Protein AF-A0A8H4ZB86-F1 (afdb_monomer)

pLDDT: mean 82.92, std 25.9, range [25.28, 98.88]

Mean predicted aligned error: 11.66 Å

Nearest PDB structures (foldseek):
  5vyo-assembly4_D  TM=2.683E-01  e=7.256E+00  Burkholderia pseudomallei K96243
  5cp1-assembly1_A-2  TM=1.677E-01  e=2.894E+00  Deinococcus radiodurans R1 = ATCC 13939 = DSM 20539
  6gho-assembly1_B  TM=1.904E-01  e=7.994E+00  Geobacillus kaustophilus HTA426

Secondary structure (DSSP, 8-state):
----------------------------S-------------------PPPP-----------------------GGG-EEEEEE-TT-HHHHHHHHHHHHGGGSTT----SEEEEEE--GGGTGGGSHHHHHHT-TT--S-EEEETT-SS-B-SHHHHHHHHHHHT-GGGG-GGGHHHHHHHHHHHHHS-HHHHH-SS--HHHHHH---HHHHHHT-SSS-HHHHHHHHHHHHHHHHHTTTTTSHHHHHHHHHHHHHHHHHHHHHHHHTT-SS-TTS-TT-TTT---HHHHHHHHHHHHHHHTT-GGGS-HHHHHHHHHHTTSHHHHHHHTT--SS--GGG--GGG-GGGG--

Foldseek 3Di:
DDDDDDDDDDDDDDDDDDDDDDDDDDDDDDDDDDDDDDDDDDDDDDDDDDDDDDDDDDDPPPPPPPPPVPPVPPPQQQKEKEKEAEQLDLQRQLLLLLLLFLVVAPPFRDHPYYAYDYDDVVVLSLLDLCNCPPFNLLSDDTWMDIPPDPDIRHTSLSSSVCCCVRGRVLQCQVVCNVVLVVLSVLLVVQDLLLQLAPDDDPQLQQFNDDPLVVVLVDPPDDPSSNVSSVSNVVSCRVRVGNSNHPVNSVVSLVSLLVSQVVLQVQCVVQVNFVVLVAESNGDVSGHHSCSSSLLSSQLSNVVNVVCVSHPPRVVSSSVVCCPPPSNCQSAVPHGSDDDCVVPDSVVPVSNSGD

InterPro domains:
  IPR004045 Glutathione S-transferase, N-terminal [PF02798] (126-165)
  IPR004045 Glutathione S-transferase, N-terminal [PS50404] (79-171)
  IPR036249 Thioredoxin-like superfamily [SSF52833] (72-168)

Structure (mmCIF, N/CA/C/O backbone):
data_AF-A0A8H4ZB86-F1
#
_entry.id   AF-A0A8H4ZB86-F1
#
loop_
_atom_site.group_PDB
_atom_site.id
_atom_site.type_symbol
_atom_site.label_atom_id
_atom_site.label_alt_id
_atom_site.label_comp_id
_atom_site.label_asym_id
_atom_site.label_entity_id
_atom_site.label_seq_id
_atom_site.pdbx_PDB_ins_code
_atom_site.Cartn_x
_atom_site.Cartn_y
_atom_site.Cartn_z
_atom_site.occupancy
_atom_site.B_iso_or_equiv
_atom_site.auth_seq_id
_atom_site.auth_comp_id
_atom_site.auth_asym_id
_atom_site.auth_atom_id
_atom_site.pdbx_PDB_model_num
ATOM 1 N N . MET A 1 1 ? -34.927 0.301 -56.818 1.00 35.53 1 MET A N 1
ATOM 2 C CA . MET A 1 1 ? -34.965 1.757 -57.075 1.00 35.53 1 MET A CA 1
ATOM 3 C C . MET A 1 1 ? -33.878 2.371 -56.196 1.00 35.53 1 MET A C 1
ATOM 5 O O . MET A 1 1 ? -34.044 2.334 -54.990 1.00 35.53 1 MET A O 1
ATOM 9 N N . LEU A 1 2 ? -32.627 2.514 -56.671 1.00 29.53 2 LEU A N 1
ATOM 10 C CA . LEU A 1 2 ? -32.079 3.655 -57.453 1.00 29.53 2 LEU A CA 1
ATOM 11 C C . LEU A 1 2 ? -32.309 4.979 -56.679 1.00 29.53 2 LEU A C 1
ATOM 13 O O . LEU A 1 2 ? -33.452 5.249 -56.345 1.00 29.53 2 LEU A O 1
ATOM 17 N N . THR A 1 3 ? -31.332 5.832 -56.323 1.00 30.14 3 THR A N 1
ATOM 18 C CA . THR A 1 3 ? -30.054 6.188 -56.988 1.00 30.14 3 THR A CA 1
ATOM 19 C C . THR A 1 3 ? -29.210 7.155 -56.106 1.00 30.14 3 THR A C 1
ATOM 21 O O . THR A 1 3 ? -29.797 7.961 -55.397 1.00 30.14 3 THR A O 1
ATOM 24 N N . THR A 1 4 ? -27.864 7.037 -56.169 1.00 35.22 4 THR A N 1
ATOM 25 C CA . THR A 1 4 ? -26.744 8.047 -56.279 1.00 35.22 4 THR A CA 1
ATOM 26 C C . THR A 1 4 ? -26.962 9.542 -55.913 1.00 35.22 4 THR A C 1
ATOM 28 O O . THR A 1 4 ? -28.051 10.044 -56.118 1.00 35.22 4 THR A O 1
ATOM 31 N N . CYS A 1 5 ? -26.006 10.406 -55.501 1.00 26.97 5 CYS A N 1
ATOM 32 C CA . CYS A 1 5 ? -24.576 10.651 -55.834 1.00 26.97 5 CYS A CA 1
ATOM 33 C C . CYS A 1 5 ? -24.024 11.760 -54.870 1.00 26.97 5 CYS A C 1
ATOM 35 O O . CYS A 1 5 ? -24.775 12.665 -54.530 1.00 26.97 5 CYS A O 1
ATOM 37 N N . ARG A 1 6 ? -22.830 11.653 -54.255 1.00 30.81 6 ARG A N 1
ATOM 38 C CA . ARG A 1 6 ? -21.507 12.277 -54.573 1.00 30.81 6 ARG A CA 1
ATOM 39 C C . ARG A 1 6 ? -21.317 13.825 -54.504 1.00 30.81 6 ARG A C 1
ATOM 41 O O . ARG A 1 6 ? -21.887 14.573 -55.284 1.00 30.81 6 ARG A O 1
ATOM 48 N N . SER A 1 7 ? -20.284 14.184 -53.714 1.00 31.45 7 SER A N 1
ATOM 49 C CA . SER A 1 7 ? -19.124 15.091 -53.957 1.00 31.45 7 SER A CA 1
ATOM 50 C C . SER A 1 7 ? -19.118 16.609 -53.648 1.00 31.45 7 SER A C 1
ATOM 52 O O . SER A 1 7 ? -19.841 17.387 -54.247 1.00 31.45 7 SER A O 1
ATOM 54 N N . ASN A 1 8 ? -18.113 16.956 -52.817 1.00 29.45 8 ASN A N 1
ATOM 55 C CA . ASN A 1 8 ? -17.082 18.016 -52.893 1.00 29.45 8 ASN A CA 1
ATOM 56 C C . ASN A 1 8 ? -17.444 19.508 -53.022 1.00 29.45 8 ASN A C 1
ATOM 58 O O . ASN A 1 8 ? -17.964 19.941 -54.040 1.00 29.45 8 ASN A O 1
ATOM 62 N N . CYS A 1 9 ? -16.870 20.316 -52.116 1.00 25.28 9 CYS A N 1
ATOM 63 C CA . CYS A 1 9 ? -16.142 21.527 -52.509 1.00 25.28 9 CYS A CA 1
ATOM 64 C C . CYS A 1 9 ? -15.042 21.883 -51.489 1.00 25.28 9 CYS A C 1
ATOM 66 O O . CYS A 1 9 ? -15.264 21.886 -50.282 1.00 25.28 9 CYS A O 1
ATOM 68 N N . PHE A 1 10 ? -13.844 22.143 -52.011 1.00 26.84 10 PHE A N 1
ATOM 69 C CA . PHE A 1 10 ? -12.578 22.384 -51.319 1.00 26.84 10 PHE A CA 1
ATOM 70 C C . PHE A 1 10 ? -11.933 23.585 -52.019 1.00 26.84 10 PHE A C 1
ATOM 72 O O . PHE A 1 10 ? -11.597 23.428 -53.181 1.00 26.84 10 PHE A O 1
ATOM 79 N N . TRP A 1 11 ? -11.766 24.742 -51.369 1.00 28.25 11 TRP A N 1
ATOM 80 C CA . TRP A 1 11 ? -10.846 25.845 -51.743 1.00 28.25 11 TRP A CA 1
ATOM 81 C C . TRP A 1 11 ? -10.661 26.723 -50.486 1.00 28.25 11 TRP A C 1
ATOM 83 O O . TRP A 1 11 ? -11.626 27.275 -49.976 1.00 28.25 11 TRP A O 1
ATOM 93 N N . LYS A 1 12 ? -9.539 26.610 -49.760 1.00 28.41 12 LYS A N 1
ATOM 94 C CA . LYS A 1 12 ? -8.312 27.438 -49.838 1.00 28.41 12 LYS A CA 1
ATOM 95 C C . LYS A 1 12 ? -8.539 28.958 -49.747 1.00 28.41 12 LYS A C 1
ATOM 97 O O . LYS A 1 12 ? -8.868 29.585 -50.744 1.00 28.41 12 LYS A O 1
ATOM 102 N N . CYS A 1 13 ? -8.144 29.545 -48.613 1.00 25.36 13 CYS A N 1
ATOM 103 C CA . CYS A 1 13 ? -7.293 30.738 -48.610 1.00 25.36 13 CYS A CA 1
ATOM 104 C C . CYS A 1 13 ? -6.357 30.709 -47.388 1.00 25.36 13 CYS A C 1
ATOM 106 O O . CYS A 1 13 ? -6.750 30.323 -46.291 1.00 25.36 13 CYS A O 1
ATOM 108 N N . VAL A 1 14 ? -5.091 31.028 -47.638 1.00 31.03 14 VAL A N 1
ATOM 109 C CA . VAL A 1 14 ? -3.932 30.928 -46.740 1.00 31.03 14 VAL A CA 1
ATOM 110 C C . VAL A 1 14 ? -3.583 32.336 -46.237 1.00 31.03 14 VAL A C 1
ATOM 112 O O . VAL A 1 14 ? -3.809 33.297 -46.966 1.00 31.03 14 VAL A O 1
ATOM 115 N N . THR A 1 15 ? -2.928 32.411 -45.071 1.00 30.66 15 THR A N 1
ATOM 116 C CA . THR A 1 15 ? -1.874 33.368 -44.637 1.00 30.66 15 THR A CA 1
ATOM 117 C C . THR A 1 15 ? -2.171 34.319 -43.468 1.00 30.66 15 THR A C 1
ATOM 119 O O . THR A 1 15 ? -3.203 34.974 -43.400 1.00 30.66 15 THR A O 1
ATOM 122 N N . SER A 1 16 ? -1.141 34.429 -42.612 1.00 30.81 16 SER A N 1
ATOM 123 C CA . SER A 1 16 ? -0.968 35.235 -41.388 1.00 30.81 16 SER A CA 1
ATOM 124 C C . SER A 1 16 ? -1.795 34.746 -40.188 1.00 30.81 16 SER A C 1
ATOM 126 O O . SER A 1 16 ? -2.990 34.538 -40.295 1.00 30.81 16 SER A O 1
ATOM 128 N N . GLY A 1 17 ? -1.246 34.405 -39.022 1.00 28.78 17 GLY A N 1
ATOM 129 C CA . GLY A 1 17 ? -0.021 34.855 -38.364 1.00 28.78 17 GLY A CA 1
ATOM 130 C C . GLY A 1 17 ? -0.444 35.643 -37.121 1.00 28.78 17 GLY A C 1
ATOM 131 O O . GLY A 1 17 ? -1.005 36.716 -37.274 1.00 28.78 17 GLY A O 1
ATOM 132 N N . CYS A 1 18 ? -0.175 35.100 -35.927 1.00 29.84 18 CYS A N 1
ATOM 133 C CA . CYS A 1 18 ? -0.514 35.631 -34.592 1.00 29.84 18 CYS A CA 1
ATOM 134 C C . CYS A 1 18 ? -1.974 35.493 -34.117 1.00 29.84 18 CYS A C 1
ATOM 136 O O . CYS A 1 18 ? -2.791 36.390 -34.274 1.00 29.84 18 CYS A O 1
ATOM 138 N N . ALA A 1 19 ? -2.247 34.414 -33.379 1.00 30.14 19 ALA A N 1
ATOM 139 C CA . ALA A 1 19 ? -3.259 34.407 -32.322 1.00 30.14 19 ALA A CA 1
ATOM 140 C C . ALA A 1 19 ? -2.808 33.451 -31.204 1.00 30.14 19 ALA A C 1
ATOM 142 O O . ALA A 1 19 ? -3.218 32.296 -31.139 1.00 30.14 19 ALA A O 1
ATOM 143 N N . ILE A 1 20 ? -1.902 33.926 -30.347 1.00 33.47 20 ILE A N 1
ATOM 144 C CA . ILE A 1 20 ? -1.636 33.330 -29.034 1.00 33.47 20 ILE A CA 1
ATOM 145 C C . ILE A 1 20 ? -1.858 34.431 -28.000 1.00 33.47 20 ILE A C 1
ATOM 147 O O . ILE A 1 20 ? -1.382 35.548 -28.181 1.00 33.47 20 ILE A O 1
ATOM 151 N N . ALA A 1 21 ? -2.532 34.042 -26.917 1.00 30.17 21 ALA A N 1
ATOM 152 C CA . ALA A 1 21 ? -2.785 34.776 -25.681 1.00 30.17 21 ALA A CA 1
ATOM 153 C C . ALA A 1 21 ? -3.944 35.781 -25.718 1.00 30.17 21 ALA A C 1
ATOM 155 O O . ALA A 1 21 ? -3.748 36.939 -26.044 1.00 30.17 21 ALA A O 1
ATOM 156 N N . PHE A 1 22 ? -5.133 35.335 -25.297 1.00 28.42 22 PHE A N 1
ATOM 157 C CA . PHE A 1 22 ? -5.973 36.035 -24.311 1.00 28.42 22 PHE A CA 1
ATOM 158 C C . PHE A 1 22 ? -7.151 35.125 -23.921 1.00 28.42 22 PHE A C 1
ATOM 160 O O . PHE A 1 22 ? -8.207 35.172 -24.533 1.00 28.42 22 PHE A O 1
ATOM 167 N N . CYS A 1 23 ? -6.952 34.242 -22.937 1.00 26.53 23 CYS A N 1
ATOM 168 C CA . CYS A 1 23 ? -8.043 33.587 -22.199 1.00 26.53 23 CYS A CA 1
ATOM 169 C C . CYS A 1 23 ? -7.474 32.922 -20.937 1.00 26.53 23 CYS A C 1
ATOM 171 O O . CYS A 1 23 ? -7.304 31.709 -20.873 1.00 26.53 23 CYS A O 1
ATOM 173 N N . ALA A 1 24 ? -7.118 33.733 -19.944 1.00 27.61 24 ALA A N 1
ATOM 174 C CA . ALA A 1 24 ? -6.810 33.254 -18.600 1.00 27.61 24 ALA A CA 1
ATOM 175 C C . ALA A 1 24 ? -6.983 34.396 -17.594 1.00 27.61 24 ALA A C 1
ATOM 177 O O . ALA A 1 24 ? -6.001 34.993 -17.176 1.00 27.61 24 ALA A O 1
ATOM 178 N N . LEU A 1 25 ? -8.228 34.731 -17.249 1.00 28.30 25 LEU A N 1
ATOM 179 C CA . LEU A 1 25 ? -8.586 35.253 -15.925 1.00 28.30 25 LEU A CA 1
ATOM 180 C C . LEU A 1 25 ? -10.104 35.407 -15.854 1.00 28.30 25 LEU A C 1
ATOM 182 O O . LEU A 1 25 ? -10.648 36.339 -16.429 1.00 28.30 25 LEU A O 1
ATOM 186 N N . LEU A 1 26 ? -10.763 34.463 -15.191 1.00 27.33 26 LEU A N 1
ATOM 187 C CA . LEU A 1 26 ? -12.055 34.576 -14.506 1.00 27.33 26 LEU A CA 1
ATOM 188 C C . LEU A 1 26 ? -12.534 33.144 -14.325 1.00 27.33 26 LEU A C 1
ATOM 190 O O . LEU A 1 26 ? -12.859 32.499 -15.310 1.00 27.33 26 LEU A O 1
ATOM 194 N N . LEU A 1 27 ? -12.463 32.649 -13.091 1.00 27.14 27 LEU A N 1
ATOM 195 C CA . LEU A 1 27 ? -13.338 31.650 -12.471 1.00 27.14 27 LEU A CA 1
ATOM 196 C C . LEU A 1 27 ? -12.640 31.183 -11.186 1.00 27.14 27 LEU A C 1
ATOM 198 O O . LEU A 1 27 ? -11.943 30.173 -11.151 1.00 27.14 27 LEU A O 1
ATOM 202 N N . ALA A 1 28 ? -12.815 31.957 -10.119 1.00 27.36 28 ALA A N 1
ATOM 203 C CA . ALA A 1 28 ? -12.690 31.451 -8.764 1.00 27.36 28 ALA A CA 1
ATOM 204 C C . ALA A 1 28 ? -13.687 32.198 -7.875 1.00 27.36 28 ALA A C 1
ATOM 206 O O . ALA A 1 28 ? -13.677 33.426 -7.847 1.00 27.36 28 ALA A O 1
ATOM 207 N N . LEU A 1 29 ? -14.462 31.402 -7.133 1.00 28.00 29 LEU A N 1
ATOM 208 C CA . LEU A 1 29 ? -15.392 31.723 -6.041 1.00 28.00 29 LEU A CA 1
ATOM 209 C C . LEU A 1 29 ? -16.892 31.820 -6.389 1.00 28.00 29 LEU A C 1
ATOM 211 O O . LEU A 1 29 ? -17.255 32.132 -7.520 1.00 28.00 29 LEU A O 1
ATOM 215 N N . PRO A 1 30 ? -17.750 31.355 -5.455 1.00 33.09 30 PRO A N 1
ATOM 216 C CA . PRO A 1 30 ? -18.586 30.192 -5.727 1.00 33.09 30 PRO A CA 1
ATOM 217 C C . PRO A 1 30 ? -20.081 30.498 -5.818 1.00 33.09 30 PRO A C 1
ATOM 219 O O . PRO A 1 30 ? -20.578 31.517 -5.351 1.00 33.09 30 PRO A O 1
ATOM 222 N N . TRP A 1 31 ? -20.772 29.518 -6.394 1.00 28.31 31 TRP A N 1
ATOM 223 C CA . TRP A 1 31 ? -22.215 29.394 -6.509 1.00 28.31 31 TRP A CA 1
ATOM 224 C C . TRP A 1 31 ? -22.929 29.482 -5.155 1.00 28.31 31 TRP A C 1
ATOM 226 O O . TRP A 1 31 ? -22.790 28.607 -4.301 1.00 28.31 31 TRP A O 1
ATOM 236 N N . LEU A 1 32 ? -23.762 30.505 -5.028 1.00 28.97 32 LEU A N 1
ATOM 237 C CA . LEU A 1 32 ? -24.926 30.577 -4.159 1.00 28.97 32 LEU A CA 1
ATOM 238 C C . LEU A 1 32 ? -25.976 31.319 -4.984 1.00 28.97 32 LEU A C 1
ATOM 240 O O . LEU A 1 32 ? -25.728 32.452 -5.373 1.00 28.97 32 LEU A O 1
ATOM 244 N N . GLU A 1 33 ? -27.072 30.644 -5.331 1.00 28.67 33 GLU A N 1
ATOM 245 C CA . GLU A 1 33 ? -28.449 31.115 -5.113 1.00 28.67 33 GLU A CA 1
ATOM 246 C C . GLU A 1 33 ? -29.474 30.351 -5.966 1.00 28.67 33 GLU A C 1
ATOM 248 O O . GLU A 1 33 ? -29.281 30.042 -7.143 1.00 28.67 33 GLU A O 1
ATOM 253 N N . SER A 1 34 ? -30.569 30.025 -5.284 1.00 28.22 34 SER A N 1
ATOM 254 C CA . SER A 1 34 ? -31.852 29.562 -5.807 1.00 28.22 34 SER A CA 1
ATOM 255 C C . SER A 1 34 ? -32.540 30.653 -6.651 1.00 28.22 34 SER A C 1
ATOM 257 O O . SER A 1 34 ? -32.128 31.810 -6.610 1.00 28.22 34 SER A O 1
ATOM 259 N N . PRO A 1 35 ? -33.582 30.307 -7.429 1.00 36.69 35 PRO A N 1
ATOM 260 C CA . PRO A 1 35 ? -34.034 31.118 -8.546 1.00 36.69 35 PRO A CA 1
ATOM 261 C C . PRO A 1 35 ? -35.158 32.071 -8.143 1.00 36.69 35 PRO A C 1
ATOM 263 O O . PRO A 1 35 ? -36.118 31.641 -7.513 1.00 36.69 35 PRO A O 1
ATOM 266 N N . ASP A 1 36 ? -35.105 33.307 -8.634 1.00 30.25 36 ASP A N 1
ATOM 267 C CA . ASP A 1 36 ? -36.312 34.092 -8.873 1.00 30.25 36 ASP A CA 1
ATOM 268 C C . ASP A 1 36 ? -36.244 34.792 -10.232 1.00 30.25 36 ASP A C 1
ATOM 270 O O . ASP A 1 36 ? -35.257 35.409 -10.633 1.00 30.25 36 ASP A O 1
ATOM 274 N N . CYS A 1 37 ? -37.330 34.599 -10.973 1.00 27.95 37 CYS A N 1
ATOM 275 C CA . CYS A 1 37 ? -37.563 35.055 -12.331 1.00 27.95 37 CYS A CA 1
ATOM 276 C C . CYS A 1 37 ? -37.798 36.562 -12.376 1.00 27.95 37 CYS A C 1
ATOM 278 O O . CYS A 1 37 ? -38.740 37.012 -11.739 1.00 27.95 37 CYS A O 1
ATOM 280 N N . LEU A 1 38 ? -37.113 37.298 -13.258 1.00 29.08 38 LEU A N 1
ATOM 281 C CA . LEU A 1 38 ? -37.697 38.470 -13.921 1.00 29.08 38 LEU A CA 1
ATOM 282 C C . LEU A 1 38 ? -37.121 38.640 -15.337 1.00 29.08 38 LEU A C 1
ATOM 284 O O . LEU A 1 38 ? -35.929 38.832 -15.554 1.00 29.08 38 LEU A O 1
ATOM 288 N N . THR A 1 39 ? -38.023 38.558 -16.308 1.00 30.80 39 THR A N 1
ATOM 289 C CA . THR A 1 39 ? -37.857 38.878 -17.728 1.00 30.80 39 THR A CA 1
ATOM 290 C C . THR A 1 39 ? -37.677 40.381 -17.946 1.00 30.80 39 THR A C 1
ATOM 292 O O . THR A 1 39 ? -38.474 41.134 -17.394 1.00 30.80 39 THR A O 1
ATOM 295 N N . PHE A 1 40 ? -36.773 40.828 -18.832 1.00 27.39 40 PHE A N 1
ATOM 296 C CA . PHE A 1 40 ? -36.978 42.070 -19.599 1.00 27.39 40 PHE A CA 1
ATOM 297 C C . PHE A 1 40 ? -36.186 42.109 -20.925 1.00 27.39 40 PHE A C 1
ATOM 299 O O . PHE A 1 40 ? -35.137 41.491 -21.074 1.00 27.39 40 PHE A O 1
ATOM 306 N N . SER A 1 41 ? -36.790 42.805 -21.890 1.00 28.36 41 SER A N 1
ATOM 307 C CA . SER A 1 41 ? -36.638 42.777 -23.357 1.00 28.36 41 SER A CA 1
ATOM 308 C C . SER A 1 41 ? -35.445 43.585 -23.923 1.00 28.36 41 SER A C 1
ATOM 310 O O . SER A 1 41 ? -35.012 44.536 -23.270 1.00 28.36 41 SER A O 1
ATOM 312 N N . PRO A 1 42 ? -34.938 43.288 -25.147 1.00 33.22 42 PRO A N 1
ATOM 313 C CA . PRO A 1 42 ? -33.796 43.974 -25.742 1.00 33.22 42 PRO A CA 1
ATOM 314 C C . PRO A 1 42 ? -34.222 45.128 -26.660 1.00 33.22 42 PRO A C 1
ATOM 316 O O . PRO A 1 42 ? -34.879 44.920 -27.676 1.00 33.22 42 PRO A O 1
ATOM 319 N N . SER A 1 43 ? -33.759 46.341 -26.370 1.00 30.75 43 SER A N 1
ATOM 320 C CA . SER A 1 43 ? -33.562 47.381 -27.386 1.00 30.75 43 SER A CA 1
ATOM 321 C C . SER A 1 43 ? -32.768 48.541 -26.796 1.00 30.75 43 SER A C 1
ATOM 323 O O . SER A 1 43 ? -33.273 49.222 -25.911 1.00 30.75 43 SER A O 1
ATOM 325 N N . GLN A 1 44 ? -31.562 48.786 -27.305 1.00 32.09 44 GLN A N 1
ATOM 326 C CA . GLN A 1 44 ? -31.194 50.061 -27.931 1.00 32.09 44 GLN A CA 1
ATOM 327 C C . GLN A 1 44 ? -29.706 50.066 -28.286 1.00 32.09 44 GLN A C 1
ATOM 329 O O . GLN A 1 44 ? -28.816 49.893 -27.459 1.00 32.09 44 GLN A O 1
ATOM 334 N N . THR A 1 45 ? -29.475 50.252 -29.578 1.00 32.03 45 THR A N 1
ATOM 335 C CA . THR A 1 45 ? -28.193 50.517 -30.212 1.00 32.03 45 THR A CA 1
ATOM 336 C C . THR A 1 45 ? -27.933 52.017 -30.115 1.00 32.03 45 THR A C 1
ATOM 338 O O . THR A 1 45 ? -28.760 52.802 -30.574 1.00 32.03 45 THR A O 1
ATOM 341 N N . SER A 1 46 ? -26.782 52.436 -29.592 1.00 31.91 46 SER A N 1
ATOM 342 C CA . SER A 1 46 ? -26.269 53.779 -29.867 1.00 31.91 46 SER A CA 1
ATOM 343 C C . SER A 1 46 ? -24.755 53.752 -30.031 1.00 31.91 46 SER A C 1
ATOM 345 O O . SER A 1 46 ? -24.009 53.430 -29.109 1.00 31.91 46 SER A O 1
ATOM 347 N N . LEU A 1 47 ? -24.349 54.092 -31.251 1.00 33.06 47 LEU A N 1
ATOM 348 C CA . LEU A 1 47 ? -23.001 54.430 -31.680 1.00 33.06 47 LEU A CA 1
ATOM 349 C C . LEU A 1 47 ? -22.460 55.606 -30.861 1.00 33.06 47 LEU A C 1
ATOM 351 O O . LEU A 1 47 ? -23.082 56.665 -30.829 1.00 33.06 47 LEU A O 1
ATOM 355 N N . LEU A 1 48 ? -21.268 55.448 -30.290 1.00 31.42 48 LEU A N 1
ATOM 356 C CA . LEU A 1 48 ? -20.423 56.566 -29.880 1.00 31.42 48 LEU A CA 1
ATOM 357 C C . LEU A 1 48 ? -19.024 56.356 -30.463 1.00 31.42 48 LEU A C 1
ATOM 359 O O . LEU A 1 48 ? -18.340 55.378 -30.169 1.00 31.42 48 LEU A O 1
ATOM 363 N N . GLN A 1 49 ? -18.655 57.275 -31.354 1.00 31.28 49 GLN A N 1
ATOM 364 C CA . GLN A 1 49 ? -17.325 57.432 -31.929 1.00 31.28 49 GLN A CA 1
ATOM 365 C C . GLN A 1 49 ? -16.363 57.944 -30.849 1.00 31.28 49 GLN A C 1
ATOM 367 O O . GLN A 1 49 ? -16.632 58.965 -30.219 1.00 31.28 49 GLN A O 1
ATOM 372 N N . CYS A 1 50 ? -15.226 57.269 -30.676 1.00 30.23 50 CYS A N 1
ATOM 373 C CA . CYS A 1 50 ? -14.100 57.788 -29.900 1.00 30.23 50 CYS A CA 1
ATOM 374 C C . CYS A 1 50 ? -13.130 58.545 -30.826 1.00 30.23 50 CYS A C 1
ATOM 376 O O . CYS A 1 50 ? -12.791 58.022 -31.892 1.00 30.23 50 CYS A O 1
ATOM 378 N N . PRO A 1 51 ? -12.663 59.746 -30.443 1.00 33.25 51 PRO A N 1
ATOM 379 C CA . PRO A 1 51 ? -11.677 60.494 -31.208 1.00 33.25 51 PRO A CA 1
ATOM 380 C C . PRO A 1 51 ? -10.265 59.928 -31.017 1.00 33.25 51 PRO A C 1
ATOM 382 O O . PRO A 1 51 ? -9.914 59.401 -29.960 1.00 33.25 51 PRO A O 1
ATOM 385 N N . ALA A 1 52 ? -9.460 60.061 -32.070 1.00 36.47 52 ALA A N 1
ATOM 386 C CA . ALA A 1 52 ? -8.039 59.749 -32.084 1.00 36.47 52 ALA A CA 1
ATOM 387 C C . ALA A 1 52 ? -7.277 60.619 -31.074 1.00 36.47 52 ALA A C 1
ATOM 389 O O . ALA A 1 52 ? -7.505 61.827 -31.008 1.00 36.47 52 ALA A O 1
ATOM 390 N N . PHE A 1 53 ? -6.348 60.012 -30.332 1.00 31.31 53 PHE A N 1
ATOM 391 C CA . PHE A 1 53 ? -5.352 60.751 -29.565 1.00 31.31 53 PHE A CA 1
ATOM 392 C C . PHE A 1 53 ? -3.966 60.124 -29.710 1.00 31.31 53 PHE A C 1
ATOM 394 O O . PHE A 1 53 ? -3.797 58.907 -29.770 1.00 31.31 53 PHE A O 1
ATOM 401 N N . GLU A 1 54 ? -3.012 61.033 -29.844 1.00 32.69 54 GLU A N 1
ATOM 402 C CA . GLU A 1 54 ? -1.647 60.891 -30.321 1.00 32.69 54 GLU A CA 1
ATOM 403 C C . GLU A 1 54 ? -0.736 60.106 -29.370 1.00 32.69 54 GLU A C 1
ATOM 405 O O . GLU A 1 54 ? -0.860 60.143 -28.146 1.00 32.69 54 GLU A O 1
ATOM 410 N N . THR A 1 55 ? 0.240 59.422 -29.962 1.00 41.66 55 THR A N 1
ATOM 411 C CA . THR A 1 55 ? 1.371 58.792 -29.277 1.00 41.66 55 THR A CA 1
ATOM 412 C C . THR A 1 55 ? 2.318 59.824 -28.664 1.00 41.66 55 THR A C 1
ATOM 414 O O . THR A 1 55 ? 2.713 60.761 -29.361 1.00 41.66 55 THR A O 1
ATOM 417 N N . PRO A 1 56 ? 2.879 59.532 -27.480 1.00 35.34 56 PRO A N 1
ATOM 418 C CA . PRO A 1 56 ? 4.272 59.856 -27.223 1.00 35.34 56 PRO A CA 1
ATOM 419 C C . PRO A 1 56 ? 5.093 58.602 -26.915 1.00 35.34 56 PRO A C 1
A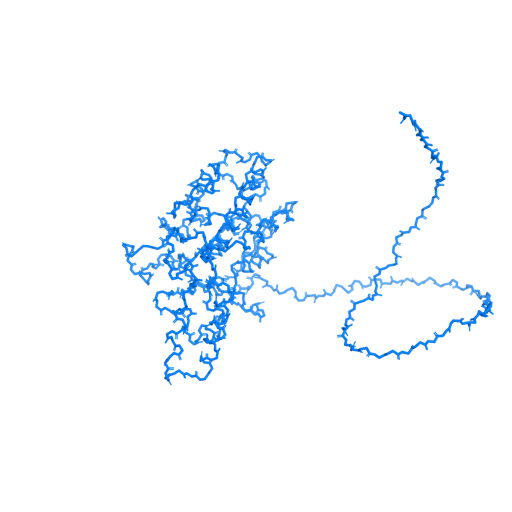TOM 421 O O . PRO A 1 56 ? 4.766 57.774 -26.066 1.00 35.34 56 PRO A O 1
ATOM 424 N N . SER A 1 57 ? 6.207 58.514 -27.635 1.00 44.31 57 SER A N 1
ATOM 425 C CA . SER A 1 57 ? 7.343 57.640 -27.382 1.00 44.31 57 SER A CA 1
ATOM 426 C C . SER A 1 57 ? 7.931 57.908 -25.994 1.00 44.31 57 SER A C 1
ATOM 428 O O . SER A 1 57 ? 8.578 58.936 -25.792 1.00 44.31 57 SER A O 1
ATOM 430 N N . THR A 1 58 ? 7.819 56.936 -25.089 1.00 35.28 58 THR A N 1
ATOM 431 C CA . THR A 1 58 ? 8.682 56.858 -23.905 1.00 35.28 58 THR A CA 1
ATOM 432 C C . THR A 1 58 ? 9.124 55.415 -23.713 1.00 35.28 58 THR A C 1
ATOM 434 O O . THR A 1 58 ? 8.323 54.520 -23.456 1.00 35.28 58 THR A O 1
ATOM 437 N N . SER A 1 59 ? 10.425 55.195 -23.874 1.00 36.78 59 SER A N 1
ATOM 438 C CA . SER A 1 59 ? 11.088 53.912 -23.676 1.00 36.78 59 SER A CA 1
ATOM 439 C C . SER A 1 59 ? 11.037 53.544 -22.188 1.00 36.78 59 SER A C 1
ATOM 441 O O . SER A 1 59 ? 11.820 54.050 -21.385 1.00 36.78 59 SER A O 1
ATOM 443 N N . ILE A 1 60 ? 10.075 52.705 -21.796 1.00 33.06 60 ILE A N 1
ATOM 444 C CA . ILE A 1 60 ? 10.018 52.117 -20.456 1.00 33.06 60 ILE A CA 1
ATOM 445 C C . ILE A 1 60 ? 10.907 50.876 -20.479 1.00 33.06 60 ILE A C 1
ATOM 447 O O . ILE A 1 60 ? 10.511 49.803 -20.932 1.00 33.06 60 ILE A O 1
ATOM 451 N N . VAL A 1 61 ? 12.130 51.023 -19.972 1.00 38.16 61 VAL A N 1
ATOM 452 C CA . VAL A 1 61 ? 12.974 49.887 -19.599 1.00 38.16 61 VAL A CA 1
ATOM 453 C C . VAL A 1 61 ? 12.338 49.241 -18.369 1.00 38.16 61 VAL A C 1
ATOM 455 O O . VAL A 1 61 ? 12.626 49.611 -17.230 1.00 38.16 61 VAL A O 1
ATOM 458 N N . ILE A 1 62 ? 11.435 48.285 -18.597 1.00 36.09 62 ILE A N 1
ATOM 459 C CA . ILE A 1 62 ? 10.898 47.424 -17.544 1.00 36.09 62 ILE A CA 1
ATOM 460 C C . ILE A 1 62 ? 12.060 46.561 -17.053 1.00 36.09 62 ILE A C 1
ATOM 462 O O . ILE A 1 62 ? 12.418 45.552 -17.659 1.00 36.09 62 ILE A O 1
ATOM 466 N N . HIS A 1 63 ? 12.668 46.968 -15.940 1.00 33.94 63 HIS A N 1
ATOM 467 C CA . HIS A 1 63 ? 13.457 46.062 -15.123 1.00 33.94 63 HIS A CA 1
ATOM 468 C C . HIS A 1 63 ? 12.512 44.969 -14.621 1.00 33.94 63 HIS A C 1
ATOM 470 O O . HIS A 1 63 ? 11.856 45.125 -13.591 1.00 33.94 63 HIS A O 1
ATOM 476 N N . PHE A 1 64 ? 12.463 43.846 -15.338 1.00 34.56 64 PHE A N 1
ATOM 477 C CA . PHE A 1 64 ? 12.051 42.563 -14.783 1.00 34.56 64 PHE A CA 1
ATOM 478 C C . PHE A 1 64 ? 13.061 42.197 -13.689 1.00 34.56 64 PHE A C 1
ATOM 480 O O . PHE A 1 64 ? 13.959 41.376 -13.866 1.00 34.56 64 PHE A O 1
ATOM 487 N N . ARG A 1 65 ? 12.935 42.833 -12.518 1.00 39.12 65 ARG A N 1
ATOM 488 C CA . ARG A 1 65 ? 13.395 42.221 -11.282 1.00 39.12 65 ARG A CA 1
ATOM 489 C C . ARG A 1 65 ? 12.560 40.963 -11.150 1.00 39.12 65 ARG A C 1
ATOM 491 O O . ARG A 1 65 ? 11.389 41.019 -10.786 1.00 39.12 65 ARG A O 1
ATOM 498 N N . LEU A 1 66 ? 13.184 39.844 -11.498 1.00 40.88 66 LEU A N 1
ATOM 499 C CA . LEU A 1 66 ? 12.844 38.524 -11.007 1.00 40.88 66 LEU A CA 1
ATOM 500 C C . LEU A 1 66 ? 12.744 38.632 -9.484 1.00 40.88 66 LEU A C 1
ATOM 502 O O . LEU A 1 66 ? 13.705 38.382 -8.758 1.00 40.88 66 LEU A O 1
ATOM 506 N N . ALA A 1 67 ? 11.564 38.994 -8.991 1.00 37.47 67 ALA A N 1
ATOM 507 C CA . ALA A 1 67 ? 11.082 38.499 -7.725 1.00 37.47 67 ALA A CA 1
ATOM 508 C C . ALA A 1 67 ? 10.926 36.991 -7.936 1.00 37.47 67 ALA A C 1
ATOM 510 O O . ALA A 1 67 ? 9.843 36.474 -8.196 1.00 37.47 67 ALA A O 1
ATOM 511 N N . LYS A 1 68 ? 12.065 36.289 -7.889 1.00 40.38 68 LYS A N 1
ATOM 512 C CA . LYS A 1 68 ? 12.134 34.913 -7.435 1.00 40.38 68 LYS A CA 1
ATOM 513 C C . LYS A 1 68 ? 11.420 34.973 -6.095 1.00 40.38 68 LYS A C 1
ATOM 515 O O . LYS A 1 68 ? 11.997 35.417 -5.105 1.00 40.38 68 LYS A O 1
ATOM 520 N N . ALA A 1 69 ? 10.129 34.659 -6.104 1.00 40.78 69 ALA A N 1
ATOM 521 C CA . ALA A 1 69 ? 9.426 34.300 -4.901 1.00 40.78 69 ALA A CA 1
ATOM 522 C C . ALA A 1 69 ? 10.294 33.204 -4.294 1.00 40.78 69 ALA A C 1
ATOM 524 O O . ALA A 1 69 ? 10.382 32.098 -4.831 1.00 40.78 69 ALA A O 1
ATOM 525 N N . ALA A 1 70 ? 11.036 33.565 -3.252 1.00 40.50 70 ALA A N 1
ATOM 526 C CA . ALA A 1 70 ? 11.625 32.620 -2.342 1.00 40.50 70 ALA A CA 1
ATOM 527 C C . ALA A 1 70 ? 10.432 31.952 -1.663 1.00 40.50 70 ALA A C 1
ATOM 529 O O . ALA A 1 70 ? 10.025 32.310 -0.562 1.00 40.50 70 ALA A O 1
ATOM 530 N N . TRP A 1 71 ? 9.814 31.014 -2.382 1.00 46.09 71 TRP A N 1
ATOM 531 C CA . TRP A 1 71 ? 9.172 29.892 -1.746 1.00 46.09 71 TRP A CA 1
ATOM 532 C C . TRP A 1 71 ? 10.227 29.386 -0.782 1.00 46.09 71 TRP A C 1
ATOM 534 O O . TRP A 1 71 ? 11.328 29.023 -1.205 1.00 46.09 71 TRP A O 1
ATOM 544 N N . ILE A 1 72 ? 9.925 29.464 0.509 1.00 47.16 72 ILE A N 1
ATOM 545 C CA . ILE A 1 72 ? 10.596 28.653 1.508 1.00 47.16 72 ILE A CA 1
ATOM 546 C C . ILE A 1 72 ? 10.372 27.232 0.997 1.00 47.16 72 ILE A C 1
ATOM 548 O O . ILE A 1 72 ? 9.312 26.647 1.216 1.00 47.16 72 ILE A O 1
ATOM 552 N N . MET A 1 73 ? 11.291 26.730 0.170 1.00 59.50 73 MET A N 1
ATOM 553 C CA . MET A 1 73 ? 11.299 25.331 -0.192 1.00 59.50 73 MET A CA 1
ATOM 554 C C . MET A 1 73 ? 11.572 24.666 1.137 1.00 59.50 73 MET A C 1
ATOM 556 O O . MET A 1 73 ? 12.671 24.805 1.672 1.00 59.50 73 MET A O 1
ATOM 560 N N . ALA A 1 74 ? 10.522 24.090 1.727 1.00 73.69 74 ALA A N 1
ATOM 561 C CA . ALA A 1 74 ? 10.674 23.279 2.915 1.00 73.69 74 ALA A CA 1
ATOM 562 C C . ALA A 1 74 ? 11.851 22.347 2.637 1.00 73.69 74 ALA A C 1
ATOM 564 O O . ALA A 1 74 ? 11.910 21.729 1.570 1.00 73.69 74 ALA A O 1
ATOM 565 N N . ASP A 1 75 ? 12.831 22.351 3.532 1.00 88.94 75 ASP A N 1
ATOM 566 C CA . ASP A 1 75 ? 14.005 21.522 3.358 1.00 88.94 75 ASP A CA 1
ATOM 567 C C . ASP A 1 75 ? 13.597 20.077 3.631 1.00 88.94 75 ASP A C 1
ATOM 569 O O . ASP A 1 75 ? 13.665 19.585 4.757 1.00 88.94 75 ASP A O 1
ATOM 573 N N . TRP A 1 76 ? 13.084 19.421 2.591 1.00 93.00 76 TRP A N 1
ATOM 574 C CA . TRP A 1 76 ? 12.560 18.066 2.672 1.00 93.00 76 TRP A CA 1
ATOM 575 C C . TRP A 1 76 ? 13.643 17.067 3.094 1.00 93.00 76 TRP A C 1
ATOM 577 O O . TRP A 1 76 ? 13.308 16.026 3.644 1.00 93.00 76 TRP A O 1
ATOM 587 N N . GLN A 1 77 ? 14.934 17.387 2.964 1.00 91.62 77 GLN A N 1
ATOM 588 C CA . GLN A 1 77 ? 15.999 16.529 3.495 1.00 91.62 77 GLN A CA 1
ATOM 589 C C . GLN A 1 77 ? 15.960 16.454 5.026 1.00 91.62 77 GLN A C 1
ATOM 591 O O . GLN A 1 77 ? 16.324 15.433 5.593 1.00 91.62 77 GLN A O 1
ATOM 596 N N . ASN A 1 78 ? 15.440 17.485 5.698 1.00 95.44 78 ASN A N 1
ATOM 597 C CA . ASN A 1 78 ? 15.209 17.507 7.144 1.00 95.44 78 ASN A CA 1
ATOM 598 C C . ASN A 1 78 ? 13.843 16.929 7.554 1.00 95.44 78 ASN A C 1
ATOM 600 O O . ASN A 1 78 ? 13.435 17.064 8.712 1.00 95.44 78 ASN A O 1
ATOM 604 N N . ALA A 1 79 ? 13.112 16.298 6.629 1.00 97.62 79 ALA A N 1
ATOM 605 C CA . ALA A 1 79 ? 11.854 15.651 6.957 1.00 97.62 79 ALA A CA 1
ATOM 606 C C . ALA A 1 79 ? 12.072 14.453 7.892 1.00 97.62 79 ALA A C 1
ATOM 608 O O . ALA A 1 79 ? 12.924 13.598 7.652 1.00 97.62 79 ALA A O 1
ATOM 609 N N . GLU A 1 80 ? 11.260 14.383 8.938 1.00 98.06 80 GLU A N 1
ATOM 610 C CA . GLU A 1 80 ? 11.202 13.273 9.881 1.00 98.06 80 GLU A CA 1
ATOM 611 C C . GLU A 1 80 ? 9.774 12.743 9.880 1.00 98.06 80 GLU A C 1
ATOM 613 O O . GLU A 1 80 ? 8.823 13.485 10.156 1.00 98.06 80 GLU A 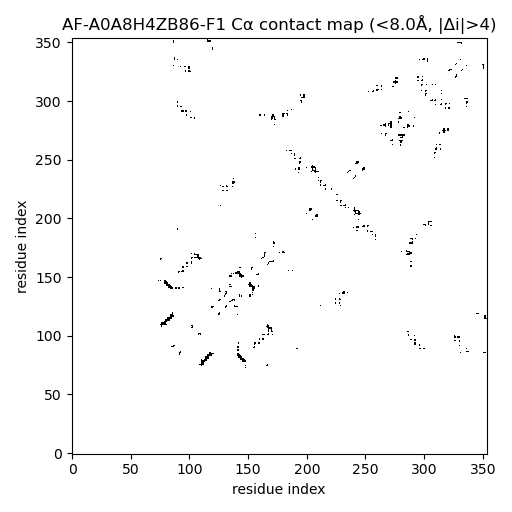O 1
ATOM 618 N N . TYR A 1 81 ? 9.628 11.465 9.539 1.00 98.56 81 TYR A N 1
ATOM 619 C CA . TYR A 1 81 ? 8.336 10.803 9.429 1.00 98.56 81 TYR A CA 1
ATOM 620 C C . TYR A 1 81 ? 8.171 9.700 10.472 1.00 98.56 81 TYR A C 1
ATOM 622 O O . TYR A 1 81 ? 9.121 9.002 10.818 1.00 98.56 81 TYR A O 1
ATOM 630 N N . THR A 1 82 ? 6.927 9.481 10.891 1.00 98.44 82 THR A N 1
ATOM 631 C CA . THR A 1 82 ? 6.499 8.276 11.606 1.00 98.44 82 THR A CA 1
ATOM 632 C C . THR A 1 82 ? 5.467 7.553 10.757 1.00 98.44 82 THR A C 1
ATOM 634 O O . THR A 1 82 ? 4.383 8.087 10.509 1.00 98.44 82 THR A O 1
ATOM 637 N N . LEU A 1 83 ? 5.797 6.339 10.319 1.00 98.62 83 LEU A N 1
ATOM 638 C CA . LEU A 1 83 ? 4.899 5.455 9.589 1.00 98.62 83 LEU A CA 1
ATOM 639 C C . LEU A 1 83 ? 4.213 4.494 10.564 1.00 98.62 83 LEU A C 1
ATOM 641 O O . LEU A 1 83 ? 4.833 3.570 11.083 1.00 98.62 83 LEU A O 1
ATOM 645 N N . TYR A 1 84 ? 2.912 4.668 10.748 1.00 98.31 84 TYR A N 1
ATOM 646 C CA . TYR A 1 84 ? 2.043 3.728 11.441 1.00 98.31 84 TYR A CA 1
ATOM 647 C C . TYR A 1 84 ? 1.682 2.588 10.493 1.00 98.31 84 TYR A C 1
ATOM 649 O O . TYR A 1 84 ? 1.076 2.821 9.445 1.00 98.31 84 TYR A O 1
ATOM 657 N N . SER A 1 85 ? 2.062 1.358 10.825 1.00 96.94 85 SER A N 1
ATOM 658 C CA . SER A 1 85 ? 2.027 0.241 9.880 1.00 96.94 85 SER A CA 1
ATOM 659 C C . SER A 1 85 ? 1.697 -1.090 10.546 1.00 96.94 85 SER A C 1
ATOM 661 O O . SER A 1 85 ? 2.053 -1.320 11.693 1.00 96.94 85 SER A O 1
ATOM 663 N N . SER A 1 86 ? 1.086 -2.005 9.791 1.00 95.38 86 SER A N 1
ATOM 664 C CA . SER A 1 86 ? 0.919 -3.413 10.174 1.00 95.38 86 SER A CA 1
ATOM 665 C C . SER A 1 86 ? 1.624 -4.305 9.138 1.00 95.38 86 SER A C 1
ATOM 667 O O . SER A 1 86 ? 1.544 -4.010 7.948 1.00 95.38 86 SER A O 1
ATOM 669 N N . PRO A 1 87 ? 2.323 -5.387 9.513 1.00 93.88 87 PRO A N 1
ATOM 670 C CA . PRO A 1 87 ? 3.341 -6.021 8.685 1.00 93.88 87 PRO A CA 1
ATOM 671 C C . PRO A 1 87 ? 2.711 -6.794 7.527 1.00 93.88 87 PRO A C 1
ATOM 673 O O . PRO A 1 87 ? 3.251 -6.789 6.432 1.00 93.88 87 PRO A O 1
ATOM 676 N N . PHE A 1 88 ? 1.530 -7.372 7.754 1.00 94.94 88 PHE A N 1
ATOM 677 C CA . PHE A 1 88 ? 0.764 -8.149 6.781 1.00 94.94 88 PHE A CA 1
ATOM 678 C C . PHE A 1 88 ? -0.433 -7.371 6.206 1.00 94.94 88 PHE A C 1
ATOM 680 O O . PHE A 1 88 ? -1.260 -7.930 5.478 1.00 94.94 88 PHE A O 1
ATOM 687 N N . SER A 1 89 ? -0.576 -6.076 6.525 1.00 96.06 89 SER A N 1
ATOM 688 C CA . SER A 1 89 ? -1.539 -5.230 5.811 1.00 96.06 89 SER A CA 1
ATOM 689 C C . SER A 1 89 ? -1.022 -4.996 4.394 1.00 96.06 89 SER A C 1
ATOM 691 O O . SER A 1 89 ? 0.101 -4.525 4.218 1.00 96.06 89 SER A O 1
ATOM 693 N N . LEU A 1 90 ? -1.849 -5.300 3.386 1.00 97.44 90 LEU A N 1
ATOM 694 C CA . LEU A 1 90 ? -1.494 -5.133 1.972 1.00 97.44 90 LEU A CA 1
ATOM 695 C C . LEU A 1 90 ? -0.967 -3.724 1.696 1.00 97.44 90 LEU A C 1
ATOM 697 O O . LEU A 1 90 ? 0.144 -3.545 1.207 1.00 97.44 90 LEU A O 1
ATOM 701 N N . TYR A 1 91 ? -1.738 -2.726 2.112 1.00 98.06 91 TYR A N 1
ATOM 702 C CA . TYR A 1 91 ? -1.410 -1.323 1.915 1.00 98.06 91 TYR A CA 1
ATOM 703 C C . TYR A 1 91 ? -0.167 -0.894 2.710 1.00 98.06 91 TYR A C 1
ATOM 705 O O . TYR A 1 91 ? 0.601 -0.051 2.252 1.00 98.06 91 TYR A O 1
ATOM 713 N N . SER A 1 92 ? 0.085 -1.493 3.877 1.00 98.00 92 SER A N 1
ATOM 714 C CA . SER A 1 92 ? 1.301 -1.213 4.647 1.00 98.00 92 SER A CA 1
ATOM 715 C C . SER A 1 92 ? 2.546 -1.772 3.968 1.00 98.00 92 SER A C 1
ATOM 717 O O . SER A 1 92 ? 3.553 -1.071 3.907 1.00 98.00 92 SER A O 1
ATOM 719 N N . MET A 1 93 ? 2.477 -2.985 3.409 1.00 98.12 93 MET A N 1
ATOM 720 C CA . MET A 1 93 ? 3.577 -3.549 2.620 1.00 98.12 93 MET A CA 1
ATOM 721 C C . MET A 1 93 ? 3.895 -2.674 1.408 1.00 98.12 93 MET A C 1
ATOM 723 O O . MET A 1 93 ? 5.064 -2.444 1.130 1.00 98.12 93 MET A O 1
ATOM 727 N N . MET A 1 94 ? 2.883 -2.117 0.738 1.00 98.69 94 MET A N 1
ATOM 728 C CA . MET A 1 94 ? 3.085 -1.191 -0.384 1.00 98.69 94 MET A CA 1
ATOM 729 C C . MET A 1 94 ? 3.862 0.073 0.017 1.00 98.69 94 MET A C 1
ATOM 731 O O . MET A 1 94 ? 4.826 0.459 -0.648 1.00 98.69 94 MET A O 1
ATOM 735 N N . ALA A 1 95 ? 3.477 0.712 1.127 1.00 98.62 95 ALA A N 1
ATOM 736 C CA . ALA A 1 95 ? 4.170 1.902 1.623 1.00 98.62 95 ALA A CA 1
ATOM 737 C C . ALA A 1 95 ? 5.595 1.573 2.101 1.00 98.62 95 ALA A C 1
ATOM 739 O O . ALA A 1 95 ? 6.544 2.260 1.732 1.00 98.62 95 ALA A O 1
ATOM 740 N N . ARG A 1 96 ? 5.769 0.481 2.861 1.00 98.56 96 ARG A N 1
ATOM 741 C CA . ARG A 1 96 ? 7.091 0.011 3.309 1.00 98.56 96 ARG A CA 1
ATOM 742 C C . ARG A 1 96 ? 7.989 -0.347 2.127 1.00 98.56 96 ARG A C 1
ATOM 744 O O . ARG A 1 96 ? 9.154 0.026 2.123 1.00 98.56 96 ARG A O 1
ATOM 751 N N . HIS A 1 97 ? 7.455 -0.997 1.097 1.00 98.62 97 HIS A N 1
ATOM 752 C CA . HIS A 1 97 ? 8.220 -1.313 -0.104 1.00 98.62 97 HIS A CA 1
ATOM 753 C C . HIS A 1 97 ? 8.597 -0.057 -0.893 1.00 98.62 97 HIS A C 1
ATOM 755 O O . HIS A 1 97 ? 9.714 0.015 -1.389 1.00 98.62 97 HIS A O 1
ATOM 761 N N . THR A 1 98 ? 7.738 0.967 -0.934 1.00 98.75 98 THR A N 1
ATOM 762 C CA . THR A 1 98 ? 8.102 2.282 -1.498 1.00 98.75 98 THR A CA 1
ATOM 763 C C . THR A 1 98 ? 9.290 2.895 -0.751 1.00 98.75 98 THR A C 1
ATOM 765 O O . THR A 1 98 ? 10.230 3.365 -1.383 1.00 98.75 98 THR A O 1
ATOM 768 N N . ILE A 1 99 ? 9.296 2.828 0.585 1.00 98.56 99 ILE A N 1
ATOM 769 C CA . ILE A 1 99 ? 10.408 3.316 1.417 1.00 98.56 99 ILE A CA 1
ATOM 770 C C . ILE A 1 99 ? 11.709 2.554 1.143 1.00 98.56 99 ILE A C 1
ATOM 772 O O . ILE A 1 99 ? 12.770 3.167 1.128 1.00 98.56 99 ILE A O 1
ATOM 776 N N . GLN A 1 100 ? 11.638 1.242 0.903 1.00 98.19 100 GLN A N 1
ATOM 777 C CA . GLN A 1 100 ? 12.822 0.435 0.590 1.00 98.19 100 GLN A CA 1
ATOM 778 C C . GLN A 1 100 ? 13.325 0.618 -0.838 1.00 98.19 100 GLN A C 1
ATOM 780 O O . GLN A 1 100 ? 14.525 0.523 -1.088 1.00 98.19 100 GLN A O 1
ATOM 785 N N . LEU A 1 101 ? 12.410 0.830 -1.783 1.00 98.00 101 LEU A N 1
ATOM 786 C CA . LEU A 1 101 ? 12.730 0.875 -3.202 1.00 98.00 101 LEU A CA 1
ATOM 787 C C . LEU A 1 101 ? 13.162 2.276 -3.648 1.00 98.00 101 LEU A C 1
ATOM 789 O O . LEU A 1 101 ? 14.094 2.394 -4.438 1.00 98.00 101 LEU A O 1
ATOM 793 N N . GLY A 1 102 ? 12.547 3.330 -3.110 1.00 98.25 102 GLY A N 1
ATOM 794 C CA . GLY A 1 102 ? 12.831 4.720 -3.475 1.00 98.25 102 GLY A CA 1
ATOM 795 C C . GLY A 1 102 ? 14.302 5.133 -3.380 1.00 98.25 102 GLY A C 1
ATOM 796 O O . GLY A 1 102 ? 14.830 5.663 -4.350 1.00 98.25 102 GLY A O 1
ATOM 797 N N . PRO A 1 103 ? 15.029 4.818 -2.294 1.00 97.81 103 PRO A N 1
ATOM 798 C CA . PRO A 1 103 ? 16.454 5.138 -2.183 1.00 97.81 103 PRO A CA 1
ATOM 799 C C . PRO A 1 103 ? 17.355 4.468 -3.232 1.00 97.81 103 PRO A C 1
ATOM 801 O O . PRO A 1 103 ? 18.519 4.835 -3.351 1.00 97.81 103 PRO A O 1
ATOM 804 N N . THR A 1 104 ? 16.852 3.471 -3.969 1.00 96.94 104 THR A N 1
ATOM 805 C CA . THR A 1 104 ? 17.603 2.796 -5.041 1.00 96.94 104 THR A CA 1
ATOM 806 C C . THR A 1 104 ? 17.478 3.496 -6.394 1.00 96.94 104 THR A C 1
ATOM 808 O O . THR A 1 104 ? 18.147 3.102 -7.349 1.00 96.94 104 THR A O 1
ATOM 811 N N . THR A 1 105 ? 16.618 4.512 -6.502 1.00 97.56 105 THR A N 1
ATOM 812 C CA . THR A 1 105 ? 16.370 5.216 -7.761 1.00 97.56 105 THR A CA 1
ATOM 813 C C . THR A 1 105 ? 17.374 6.343 -7.988 1.00 97.56 105 THR A C 1
ATOM 815 O O . THR A 1 105 ? 18.004 6.834 -7.051 1.00 97.56 105 THR A O 1
ATOM 818 N N . HIS A 1 106 ? 17.492 6.806 -9.234 1.00 94.62 106 HIS A N 1
ATOM 819 C CA . HIS A 1 106 ? 18.296 7.989 -9.536 1.00 94.62 106 HIS A CA 1
ATOM 820 C C . HIS A 1 106 ? 17.738 9.239 -8.830 1.00 94.62 106 HIS A C 1
ATOM 822 O O . HIS A 1 106 ? 16.542 9.320 -8.544 1.00 94.62 106 HIS A O 1
ATOM 828 N N . ASP A 1 107 ? 18.620 10.196 -8.530 1.00 93.69 107 ASP A N 1
ATOM 829 C CA . ASP A 1 107 ? 18.298 11.481 -7.886 1.00 93.69 107 ASP A CA 1
ATOM 830 C C . ASP A 1 107 ? 17.507 11.372 -6.569 1.00 93.69 107 ASP A C 1
ATOM 832 O O . ASP A 1 107 ? 16.810 12.308 -6.174 1.00 93.69 107 ASP A O 1
ATOM 836 N N . ALA A 1 108 ? 17.605 10.231 -5.880 1.00 97.31 108 ALA A N 1
ATOM 837 C CA . ALA A 1 108 ? 16.963 10.035 -4.593 1.00 97.31 108 ALA A CA 1
ATOM 838 C C . ALA A 1 108 ? 17.543 10.993 -3.540 1.00 97.31 108 ALA A C 1
ATOM 840 O O . ALA A 1 108 ? 18.753 11.051 -3.311 1.00 97.31 108 ALA A O 1
ATOM 841 N N . THR A 1 109 ? 16.654 11.689 -2.841 1.00 97.06 109 THR A N 1
ATOM 842 C CA . THR A 1 109 ? 16.930 12.559 -1.696 1.00 97.06 109 THR A CA 1
ATOM 843 C C . THR A 1 109 ? 16.123 12.072 -0.487 1.00 97.06 109 THR A C 1
ATOM 845 O O . THR A 1 109 ? 15.087 12.654 -0.142 1.00 97.06 109 THR A O 1
ATOM 848 N N . PRO A 1 110 ? 16.553 10.970 0.164 1.00 97.00 110 PRO A N 1
ATOM 849 C CA . PRO A 1 110 ? 15.824 10.402 1.290 1.00 97.00 110 PRO A CA 1
ATOM 850 C C . PRO A 1 110 ? 15.566 11.436 2.398 1.00 97.00 110 PRO A C 1
ATOM 852 O O . PRO A 1 110 ? 16.393 12.329 2.609 1.00 97.00 110 PRO A O 1
ATOM 855 N N . PRO A 1 111 ? 14.439 11.328 3.123 1.00 97.50 111 PRO A N 1
ATOM 856 C CA . PRO A 1 111 ? 14.215 12.137 4.315 1.00 97.50 111 PRO A CA 1
ATOM 857 C C . PRO A 1 111 ? 15.262 11.810 5.387 1.00 97.50 111 PRO A C 1
ATOM 859 O O . PRO A 1 111 ? 15.836 10.719 5.394 1.00 97.50 111 PRO A O 1
ATOM 862 N N . LYS A 1 112 ? 15.449 12.723 6.345 1.00 97.50 112 LYS A N 1
ATOM 863 C CA . LYS A 1 112 ? 16.348 12.533 7.490 1.00 97.50 112 LYS A CA 1
ATOM 864 C C . LYS A 1 112 ? 16.047 11.242 8.246 1.00 97.50 112 LYS A C 1
ATOM 866 O O . LYS A 1 112 ? 16.971 10.535 8.641 1.00 97.50 112 LYS A O 1
ATOM 871 N N . SER A 1 113 ? 14.769 10.944 8.480 1.00 97.56 113 SER A N 1
ATOM 872 C CA . SER A 1 113 ? 14.367 9.694 9.122 1.00 97.56 113 SER A CA 1
ATOM 873 C C . SER A 1 113 ? 12.934 9.288 8.789 1.00 97.56 113 SER A C 1
ATOM 875 O O . SER A 1 113 ? 12.050 10.120 8.569 1.00 97.56 113 SER A O 1
ATOM 877 N N . ILE A 1 114 ? 12.700 7.974 8.793 1.00 98.12 114 ILE A N 1
ATOM 878 C CA . ILE A 1 114 ? 11.365 7.380 8.839 1.00 98.12 114 ILE A CA 1
ATOM 879 C C . ILE A 1 114 ? 11.369 6.366 9.976 1.00 98.12 114 ILE A C 1
ATOM 881 O O . ILE A 1 114 ? 12.064 5.356 9.911 1.00 98.12 114 ILE A O 1
ATOM 885 N N . THR A 1 115 ? 10.603 6.637 11.024 1.00 97.00 115 THR A N 1
ATOM 886 C CA . THR A 1 115 ? 10.425 5.725 12.155 1.00 97.00 115 THR A CA 1
ATOM 887 C C . THR A 1 115 ? 9.197 4.861 11.916 1.00 97.00 115 THR A C 1
ATOM 889 O O . THR A 1 115 ? 8.144 5.369 11.526 1.00 97.00 115 THR A O 1
ATOM 892 N N . LEU A 1 116 ? 9.300 3.557 12.161 1.00 95.81 116 LEU A N 1
ATOM 893 C CA . LEU A 1 116 ? 8.153 2.660 12.088 1.00 95.81 116 LEU A CA 1
ATOM 894 C C . LEU A 1 116 ? 7.455 2.601 13.451 1.00 95.81 116 LEU A C 1
ATOM 896 O O . LEU A 1 116 ? 8.077 2.279 14.459 1.00 95.81 116 LEU A O 1
ATOM 900 N N . HIS A 1 117 ? 6.157 2.889 13.477 1.00 95.69 117 HIS A N 1
ATOM 901 C CA . HIS A 1 117 ? 5.294 2.623 14.620 1.00 95.69 117 HIS A CA 1
ATOM 902 C C . HIS A 1 117 ? 4.344 1.486 14.262 1.00 95.69 117 HIS A C 1
ATOM 904 O O . HIS A 1 117 ? 3.548 1.567 13.324 1.00 95.69 117 HIS A O 1
ATOM 910 N N . PHE A 1 118 ? 4.456 0.390 14.990 1.00 94.12 118 PHE A N 1
ATOM 911 C CA . PHE A 1 118 ? 3.740 -0.821 14.659 1.00 94.12 118 PHE A CA 1
ATOM 912 C C . PHE A 1 118 ? 2.314 -0.822 15.216 1.00 94.12 118 PHE A C 1
ATOM 914 O O . PHE A 1 118 ? 2.110 -0.438 16.359 1.00 94.12 118 PHE A O 1
ATOM 921 N N . ILE A 1 119 ? 1.347 -1.274 14.415 1.00 95.38 119 ILE A N 1
ATOM 922 C CA . ILE A 1 119 ? -0.064 -1.378 14.794 1.00 95.38 119 ILE A CA 1
ATOM 923 C C . ILE A 1 119 ? -0.549 -2.824 14.649 1.00 95.38 119 ILE A C 1
ATOM 925 O O . ILE A 1 119 ? -0.644 -3.389 13.548 1.00 95.38 119 ILE A O 1
ATOM 929 N N . ASN A 1 120 ? -0.923 -3.418 15.776 1.00 92.06 120 ASN A N 1
ATOM 930 C CA . ASN A 1 120 ? -1.474 -4.756 15.871 1.00 92.06 120 ASN A CA 1
ATOM 931 C C . ASN A 1 120 ? -3.001 -4.750 15.695 1.00 92.06 120 ASN A C 1
ATOM 933 O O . ASN A 1 120 ? -3.777 -4.546 16.631 1.00 92.06 120 ASN A O 1
ATOM 937 N N . HIS A 1 121 ? -3.452 -5.071 14.482 1.00 89.38 121 HIS A N 1
ATOM 938 C CA . HIS A 1 121 ? -4.880 -5.213 14.176 1.00 89.38 121 HIS A CA 1
ATOM 939 C C . HIS A 1 121 ? -5.594 -6.282 15.013 1.00 89.38 121 HIS A C 1
ATOM 941 O O . HIS A 1 121 ? -6.794 -6.157 15.252 1.00 89.38 121 HIS A O 1
ATOM 947 N N . LYS A 1 122 ? -4.893 -7.339 15.453 1.00 86.31 122 LYS A N 1
ATOM 948 C CA . LYS A 1 122 ? -5.500 -8.409 16.263 1.00 86.31 122 LYS A CA 1
ATOM 949 C C . LYS A 1 122 ? -5.799 -7.946 17.686 1.00 86.31 122 LYS A C 1
ATOM 951 O O . LYS A 1 122 ? -6.777 -8.403 18.260 1.00 86.31 122 LYS A O 1
ATOM 956 N N . ALA A 1 123 ? -5.002 -7.017 18.207 1.00 90.25 123 ALA A N 1
ATOM 957 C CA . ALA A 1 123 ? -5.254 -6.338 19.476 1.00 90.25 123 ALA A CA 1
ATOM 958 C C . ALA A 1 123 ? -6.155 -5.096 19.321 1.00 90.25 123 ALA A C 1
ATOM 960 O O . ALA A 1 123 ? -6.379 -4.375 20.286 1.00 90.25 123 ALA A O 1
ATOM 961 N N . HIS A 1 124 ? -6.680 -4.843 18.114 1.00 94.00 124 HIS A N 1
ATOM 962 C CA . HIS A 1 124 ? -7.483 -3.665 17.783 1.00 94.00 124 HIS A CA 1
ATOM 963 C C . HIS A 1 124 ? -6.795 -2.321 18.076 1.00 94.00 124 HIS A C 1
ATOM 965 O O . HIS A 1 124 ? -7.470 -1.323 18.319 1.00 94.00 124 HIS A O 1
ATOM 971 N N . GLU A 1 125 ? -5.463 -2.259 18.001 1.00 96.12 125 GLU A N 1
ATOM 972 C CA . GLU A 1 125 ? -4.711 -1.022 18.257 1.00 96.12 125 GLU A CA 1
ATOM 973 C C . GLU A 1 125 ? -5.113 0.112 17.301 1.00 96.12 125 GLU A C 1
ATOM 975 O O . GLU A 1 125 ? -5.238 1.262 17.711 1.00 96.12 125 GLU A O 1
ATOM 980 N N . ASN A 1 126 ? -5.447 -0.221 16.049 1.00 97.06 126 ASN A N 1
ATOM 981 C CA . ASN A 1 126 ? -5.976 0.717 15.051 1.00 97.06 126 ASN A CA 1
ATOM 982 C C . ASN A 1 126 ? -7.386 1.255 15.365 1.00 97.06 126 ASN A C 1
ATOM 984 O O . ASN A 1 126 ? -7.910 2.066 14.600 1.00 97.06 126 ASN A O 1
ATOM 988 N N . LEU A 1 127 ? -8.036 0.744 16.410 1.00 97.88 127 LEU A N 1
ATOM 989 C CA . LEU A 1 127 ? -9.349 1.179 16.879 1.00 97.88 127 LEU A CA 1
ATOM 990 C C . LEU A 1 127 ? -9.271 1.840 18.253 1.00 97.88 127 LEU A C 1
ATOM 992 O O . LEU A 1 127 ? -10.314 2.204 18.768 1.00 97.88 127 LEU A O 1
ATOM 996 N N . THR A 1 128 ? -8.084 1.992 18.844 1.00 97.75 128 THR A N 1
ATOM 997 C CA . THR A 1 128 ? -7.916 2.712 20.114 1.00 97.75 128 THR A CA 1
ATOM 998 C C . THR A 1 128 ? -8.296 4.184 19.981 1.00 97.75 128 THR A C 1
ATOM 1000 O O . THR A 1 128 ? -8.229 4.761 18.894 1.00 97.75 128 THR A O 1
ATOM 1003 N N . GLU A 1 129 ? -8.673 4.797 21.105 1.00 97.75 129 GLU A N 1
ATOM 1004 C CA . GLU A 1 129 ? -9.031 6.217 21.173 1.00 97.75 129 GLU A CA 1
ATOM 1005 C C . GLU A 1 129 ? -7.913 7.110 20.625 1.00 97.75 129 GLU A C 1
ATOM 1007 O O . GLU A 1 129 ? -8.152 7.894 19.707 1.00 97.75 129 GLU A O 1
ATOM 1012 N N . ASP A 1 130 ? -6.680 6.920 21.107 1.00 97.56 130 ASP A N 1
ATOM 1013 C CA . ASP A 1 130 ? -5.520 7.682 20.639 1.00 97.56 130 ASP A CA 1
ATOM 1014 C C . ASP A 1 130 ? -5.310 7.535 19.127 1.00 97.56 130 ASP A C 1
ATOM 1016 O O . ASP A 1 130 ? -5.134 8.527 18.420 1.00 97.56 130 ASP A O 1
ATOM 1020 N N . TYR A 1 131 ? -5.411 6.317 18.590 1.00 98.25 131 TYR A N 1
ATOM 1021 C CA . TYR A 1 131 ? -5.209 6.101 17.162 1.00 98.25 131 TYR A CA 1
ATOM 1022 C C . TYR A 1 131 ? -6.286 6.779 16.307 1.00 98.25 131 TYR A C 1
ATOM 1024 O O . TYR A 1 131 ? -5.967 7.446 15.319 1.00 98.25 131 TYR A O 1
ATOM 1032 N N . LEU A 1 132 ? -7.564 6.621 16.666 1.00 98.25 132 LEU A N 1
ATOM 1033 C CA . LEU A 1 132 ? -8.665 7.194 15.890 1.00 98.25 132 LEU A CA 1
ATOM 1034 C C . LEU A 1 132 ? -8.690 8.724 15.966 1.00 98.25 132 LEU A C 1
ATOM 1036 O O . LEU A 1 132 ? -9.022 9.371 14.976 1.00 98.25 132 LEU A O 1
ATOM 1040 N N . ILE A 1 133 ? -8.320 9.310 17.104 1.00 97.12 133 ILE A N 1
ATOM 1041 C CA . ILE A 1 133 ? -8.346 10.765 17.281 1.00 97.12 133 ILE A CA 1
ATOM 1042 C C . ILE A 1 133 ? -7.071 11.412 16.723 1.00 97.12 133 ILE A C 1
ATOM 1044 O O . ILE A 1 133 ? -7.149 12.391 15.982 1.00 97.12 133 ILE A O 1
ATOM 1048 N N . ASN A 1 134 ? -5.895 10.862 17.037 1.00 96.69 134 ASN A N 1
ATOM 1049 C CA . ASN A 1 134 ? -4.614 11.546 16.828 1.00 96.69 134 ASN A CA 1
ATOM 1050 C C . ASN A 1 134 ? -3.808 11.039 15.625 1.00 96.69 134 ASN A C 1
ATOM 1052 O O . ASN A 1 134 ? -2.824 11.686 15.232 1.00 96.69 134 ASN A O 1
ATOM 1056 N N . VAL A 1 135 ? -4.174 9.889 15.047 1.00 97.88 135 VAL A N 1
ATOM 1057 C CA . VAL A 1 135 ? -3.430 9.267 13.941 1.00 97.88 135 VAL A CA 1
ATOM 1058 C C . VAL A 1 135 ? -4.280 9.181 12.684 1.00 97.88 135 VAL A C 1
ATOM 1060 O O . VAL A 1 135 ? -4.021 9.906 11.725 1.00 97.88 135 VAL A O 1
ATOM 1063 N N . ASN A 1 136 ? -5.280 8.302 12.662 1.00 98.00 136 ASN A N 1
ATOM 1064 C CA . ASN A 1 136 ? -6.123 8.094 11.495 1.00 98.00 136 ASN A CA 1
ATOM 1065 C C . ASN A 1 136 ? -7.577 7.829 11.920 1.00 98.00 136 ASN A C 1
ATOM 1067 O O . ASN A 1 136 ? -7.883 6.708 12.339 1.00 98.00 136 ASN A O 1
ATOM 1071 N N . PRO A 1 137 ? -8.505 8.782 11.710 1.00 96.69 137 PRO A N 1
ATOM 1072 C CA . PRO A 1 137 ? -9.915 8.624 12.084 1.00 96.69 137 PRO A CA 1
ATOM 1073 C C . PRO A 1 137 ? -10.628 7.515 11.313 1.00 96.69 137 PRO A C 1
ATOM 1075 O O . PRO A 1 137 ? -11.682 7.031 11.720 1.00 96.69 137 PRO A O 1
ATOM 1078 N N . ARG A 1 138 ? -10.044 7.047 10.204 1.00 96.12 138 ARG A N 1
ATOM 1079 C CA . ARG A 1 138 ? -10.556 5.891 9.468 1.00 96.12 138 ARG A CA 1
ATOM 1080 C C . ARG A 1 138 ? -10.130 4.571 10.087 1.00 96.12 138 ARG A C 1
ATOM 1082 O O . ARG A 1 138 ? -10.553 3.538 9.574 1.00 96.12 138 ARG A O 1
ATOM 1089 N N . GLY A 1 139 ? -9.301 4.555 11.135 1.00 96.12 139 GLY A N 1
ATOM 1090 C CA . GLY A 1 139 ? -8.801 3.348 11.801 1.00 96.12 139 GLY A CA 1
ATOM 1091 C C . GLY A 1 139 ? -8.205 2.339 10.821 1.00 96.12 139 GLY A C 1
ATOM 1092 O O . GLY A 1 139 ? -8.547 1.153 10.875 1.00 96.12 139 GLY A O 1
ATOM 1093 N N . GLN A 1 140 ? -7.451 2.834 9.838 1.00 95.56 140 GLN A N 1
ATOM 1094 C CA . GLN A 1 140 ? -6.793 2.070 8.778 1.00 95.56 140 GLN A CA 1
ATOM 1095 C C . GLN A 1 140 ? -5.283 2.292 8.851 1.00 95.56 140 GLN A C 1
ATOM 1097 O O . GLN A 1 140 ? -4.828 3.360 9.247 1.00 95.56 140 GLN A O 1
ATOM 1102 N N . VAL A 1 141 ? -4.522 1.297 8.406 1.00 96.94 141 VAL A N 1
ATOM 1103 C CA . VAL A 1 141 ? -3.072 1.392 8.205 1.00 96.94 141 VAL A CA 1
ATOM 1104 C C . VAL A 1 141 ? -2.753 1.159 6.723 1.00 96.94 141 VAL A C 1
ATOM 1106 O O . VAL A 1 141 ? -3.438 0.356 6.077 1.00 96.94 141 VAL A O 1
ATOM 1109 N N . PRO A 1 142 ? -1.697 1.786 6.183 1.00 98.25 142 PRO A N 1
ATOM 1110 C CA . PRO A 1 142 ? -0.743 2.646 6.877 1.00 98.25 142 PRO A CA 1
ATOM 1111 C C . PRO A 1 142 ? -1.251 4.080 7.079 1.00 98.25 142 PRO A C 1
ATOM 1113 O O . PRO A 1 142 ? -2.169 4.521 6.393 1.00 98.25 142 PRO A O 1
ATOM 1116 N N . ALA A 1 143 ? -0.612 4.810 7.992 1.00 98.62 143 ALA A N 1
ATOM 1117 C CA . ALA A 1 143 ? -0.737 6.261 8.124 1.00 98.62 143 ALA A CA 1
ATOM 1118 C C . ALA A 1 143 ? 0.649 6.879 8.369 1.00 98.62 143 ALA A C 1
ATOM 1120 O O . ALA A 1 143 ? 1.486 6.246 9.005 1.00 98.62 143 ALA A O 1
ATOM 1121 N N . MET A 1 144 ? 0.915 8.091 7.885 1.00 98.75 144 MET A N 1
ATOM 1122 C CA . MET A 1 144 ? 2.208 8.761 8.047 1.00 98.75 144 MET A CA 1
ATOM 1123 C C . MET A 1 144 ? 2.036 10.178 8.583 1.00 98.75 144 MET A C 1
ATOM 1125 O O . MET A 1 144 ? 1.341 10.999 7.983 1.00 98.75 144 MET A O 1
ATOM 1129 N N . LYS A 1 145 ? 2.704 10.457 9.704 1.00 98.50 145 LYS A N 1
ATOM 1130 C CA . LYS A 1 145 ? 2.857 11.798 10.289 1.00 98.50 145 LYS A CA 1
ATOM 1131 C C . LYS A 1 145 ? 4.282 12.287 10.056 1.00 98.50 145 LYS A C 1
ATOM 1133 O O . LYS A 1 145 ? 5.177 11.470 9.861 1.00 98.50 145 LYS A O 1
ATOM 1138 N N . GLY A 1 146 ? 4.505 13.595 10.103 1.00 97.44 146 GLY A N 1
ATOM 1139 C CA . GLY A 1 146 ? 5.854 14.148 10.047 1.00 97.44 146 GLY A CA 1
ATOM 1140 C C . GLY A 1 146 ? 5.910 15.640 10.303 1.00 97.44 146 GLY A C 1
ATOM 1141 O O . GLY A 1 146 ? 4.899 16.328 10.201 1.00 97.44 146 GLY A O 1
ATOM 1142 N N . ASN A 1 147 ? 7.109 16.130 10.609 1.00 97.19 147 ASN A N 1
ATOM 1143 C CA . ASN A 1 147 ? 7.374 17.536 10.936 1.00 97.19 147 ASN A CA 1
ATOM 1144 C C . ASN A 1 147 ? 7.016 18.519 9.803 1.00 97.19 147 ASN A C 1
ATOM 1146 O O . ASN A 1 147 ? 6.671 19.665 10.074 1.00 97.19 147 ASN A O 1
ATOM 1150 N N . LEU A 1 148 ? 7.079 18.073 8.545 1.00 96.31 148 LEU A N 1
ATOM 1151 C CA . LEU A 1 148 ? 6.750 18.877 7.361 1.00 96.31 148 LEU A CA 1
ATOM 1152 C C . LEU A 1 148 ? 5.381 18.541 6.745 1.00 96.31 148 LEU A C 1
ATOM 1154 O O . LEU A 1 148 ? 5.011 19.119 5.721 1.00 96.31 148 LEU A O 1
ATOM 1158 N N . LEU A 1 149 ? 4.619 17.615 7.339 1.00 96.38 149 LEU A N 1
ATOM 1159 C CA . LEU A 1 149 ? 3.259 17.307 6.894 1.00 96.38 149 LEU A CA 1
ATOM 1160 C C . LEU A 1 149 ? 2.259 18.201 7.624 1.00 96.38 149 LEU A C 1
ATOM 1162 O O . LEU A 1 149 ? 2.242 18.258 8.850 1.00 96.38 149 LEU A O 1
ATOM 1166 N N . LYS A 1 150 ? 1.388 18.869 6.861 1.00 94.44 150 LYS A N 1
ATOM 1167 C CA . LYS A 1 150 ? 0.291 19.670 7.431 1.00 94.44 150 LYS A CA 1
ATOM 1168 C C . LYS A 1 150 ? -0.774 18.799 8.096 1.00 94.44 150 LYS A C 1
ATOM 1170 O O . LYS A 1 150 ? -1.389 19.215 9.068 1.00 94.44 150 LYS A O 1
ATOM 1175 N N . GLU A 1 151 ? -0.987 17.608 7.552 1.00 96.38 151 GLU A N 1
ATOM 1176 C CA . GLU A 1 151 ? -1.967 16.631 8.009 1.00 96.38 151 GLU A CA 1
ATOM 1177 C C . GLU A 1 151 ? -1.399 15.216 7.881 1.00 96.38 151 GLU A C 1
ATOM 1179 O O . GLU A 1 151 ? -0.464 14.976 7.112 1.00 96.38 151 GLU A O 1
ATOM 1184 N N . THR A 1 152 ? -1.957 14.266 8.632 1.00 98.06 152 THR A N 1
ATOM 1185 C CA . THR A 1 152 ? -1.576 12.859 8.498 1.00 98.06 152 THR A CA 1
ATOM 1186 C C . THR A 1 152 ? -1.964 12.343 7.114 1.00 98.06 152 THR A C 1
ATOM 1188 O O . THR A 1 152 ? -3.129 12.407 6.721 1.00 98.06 152 THR A O 1
ATOM 1191 N N . LEU A 1 153 ? -1.019 11.733 6.401 1.00 98.56 153 LEU A N 1
ATOM 1192 C CA . LEU A 1 153 ? -1.325 10.982 5.186 1.00 98.56 153 LEU A CA 1
ATOM 1193 C C . LEU A 1 153 ? -1.878 9.615 5.594 1.00 98.56 153 LEU A C 1
ATOM 1195 O O . LEU A 1 153 ? -1.170 8.818 6.200 1.00 98.56 153 LEU A O 1
ATOM 1199 N N . THR A 1 154 ? -3.147 9.342 5.303 1.00 97.50 154 THR A N 1
ATOM 1200 C CA . THR A 1 154 ? -3.896 8.203 5.880 1.00 97.50 154 THR A CA 1
ATOM 1201 C C . THR A 1 154 ? -4.059 7.001 4.944 1.00 97.50 154 THR A C 1
ATOM 1203 O O . THR A 1 154 ? -4.783 6.059 5.266 1.00 97.50 154 THR A O 1
ATOM 1206 N N . GLU A 1 155 ? -3.396 7.024 3.785 1.00 96.25 155 GLU A N 1
ATOM 1207 C CA . GLU A 1 155 ? -3.484 5.993 2.748 1.00 96.25 155 GLU A CA 1
ATOM 1208 C C . GLU A 1 155 ? -2.097 5.690 2.172 1.00 96.25 155 GLU A C 1
ATOM 1210 O O . GLU A 1 155 ? -1.296 6.602 1.951 1.00 96.25 155 GLU A O 1
ATOM 1215 N N . SER A 1 156 ? -1.822 4.423 1.841 1.00 98.38 156 SER A N 1
ATOM 1216 C CA . SER A 1 156 ? -0.553 4.026 1.207 1.00 98.38 156 SER A CA 1
ATOM 1217 C C . SER A 1 156 ? -0.313 4.739 -0.122 1.00 98.38 156 SER A C 1
ATOM 1219 O O . SER A 1 156 ? 0.834 5.051 -0.445 1.00 98.38 156 SER A O 1
ATOM 1221 N N . ARG A 1 157 ? -1.388 5.033 -0.862 1.00 98.12 157 ARG A N 1
ATOM 1222 C CA . ARG A 1 157 ? -1.378 5.822 -2.096 1.00 98.12 157 ARG A CA 1
ATOM 1223 C C . ARG A 1 157 ? -0.771 7.207 -1.874 1.00 98.12 157 ARG A C 1
ATOM 1225 O O . ARG A 1 157 ? 0.249 7.534 -2.472 1.00 98.12 157 ARG A O 1
ATOM 1232 N N . ALA A 1 158 ? -1.363 7.979 -0.962 1.00 98.44 158 ALA A N 1
ATOM 1233 C CA . ALA A 1 158 ? -0.934 9.337 -0.641 1.00 98.44 158 ALA A CA 1
ATOM 1234 C C . ALA A 1 158 ? 0.484 9.367 -0.055 1.00 98.44 158 ALA A C 1
ATOM 1236 O O . ALA A 1 158 ? 1.292 10.204 -0.441 1.00 98.44 158 ALA A O 1
ATOM 1237 N N . ILE A 1 159 ? 0.812 8.409 0.819 1.00 98.88 159 ILE A N 1
ATOM 1238 C CA . ILE A 1 159 ? 2.160 8.255 1.385 1.00 98.88 159 ILE A CA 1
ATOM 1239 C C . ILE A 1 159 ? 3.194 8.042 0.278 1.00 98.88 159 ILE A C 1
ATOM 1241 O O . ILE A 1 159 ? 4.228 8.703 0.258 1.00 98.88 159 ILE A O 1
ATOM 1245 N N . SER A 1 160 ? 2.920 7.131 -0.654 1.00 98.81 160 SER A N 1
ATOM 1246 C CA . SER A 1 160 ? 3.895 6.752 -1.679 1.00 98.81 160 SER A CA 1
ATOM 1247 C C . SER A 1 160 ? 4.067 7.835 -2.739 1.00 98.81 160 SER A C 1
ATOM 1249 O O . SER A 1 160 ? 5.190 8.084 -3.165 1.00 98.81 160 SER A O 1
ATOM 1251 N N . LEU A 1 161 ? 2.982 8.526 -3.110 1.00 98.56 161 LEU A N 1
ATOM 1252 C CA . LEU A 1 161 ? 3.056 9.708 -3.972 1.00 98.56 161 LEU A CA 1
ATOM 1253 C C . LEU A 1 161 ? 3.844 10.835 -3.316 1.00 98.56 161 LEU A C 1
ATOM 1255 O O . LEU A 1 161 ? 4.720 11.403 -3.956 1.00 98.56 161 LEU A O 1
ATOM 1259 N N . HIS A 1 162 ? 3.593 11.111 -2.035 1.00 98.50 162 HIS A N 1
ATOM 1260 C CA . HIS A 1 162 ? 4.360 12.104 -1.288 1.00 98.50 162 HIS A CA 1
ATOM 1261 C C . HIS A 1 162 ? 5.856 11.771 -1.292 1.00 98.50 162 HIS A C 1
ATOM 1263 O O . HIS A 1 162 ? 6.682 12.631 -1.593 1.00 98.50 162 HIS A O 1
ATOM 1269 N N . LEU A 1 163 ? 6.214 10.514 -1.013 1.00 98.62 163 LEU A N 1
ATOM 1270 C CA . LEU A 1 163 ? 7.608 10.074 -1.038 1.00 98.62 163 LEU A CA 1
ATOM 1271 C C . LEU A 1 163 ? 8.231 10.205 -2.433 1.00 98.62 163 LEU A C 1
ATOM 1273 O O . LEU A 1 163 ? 9.334 10.730 -2.554 1.00 98.62 163 LEU A O 1
ATOM 1277 N N . ALA A 1 164 ? 7.525 9.802 -3.488 1.00 98.38 164 ALA A N 1
ATOM 1278 C CA . ALA A 1 164 ? 8.013 9.954 -4.854 1.00 98.38 164 ALA A CA 1
ATOM 1279 C C . ALA A 1 164 ? 8.197 11.428 -5.243 1.00 98.38 164 ALA A C 1
ATOM 1281 O O . ALA A 1 164 ? 9.233 11.804 -5.772 1.00 98.38 164 ALA A O 1
ATOM 1282 N N . GLU A 1 165 ? 7.240 12.295 -4.922 1.00 97.44 165 GLU A N 1
ATOM 1283 C CA . GLU A 1 165 ? 7.289 13.708 -5.306 1.00 97.44 165 GLU A CA 1
ATOM 1284 C C . GLU A 1 165 ? 8.318 14.524 -4.519 1.00 97.44 165 GLU A C 1
ATOM 1286 O O . GLU A 1 165 ? 8.823 15.520 -5.039 1.00 97.44 165 GLU A O 1
ATOM 1291 N N . LYS A 1 166 ? 8.594 14.162 -3.259 1.00 97.50 166 LYS A N 1
ATOM 1292 C CA . LYS A 1 166 ? 9.491 14.938 -2.382 1.00 97.50 166 LYS A CA 1
ATOM 1293 C C . LYS A 1 166 ? 10.886 14.346 -2.230 1.00 97.50 166 LYS A C 1
ATOM 1295 O O . LYS A 1 166 ? 11.814 15.109 -1.978 1.00 97.50 166 LYS A O 1
ATOM 1300 N N . HIS A 1 167 ? 11.027 13.030 -2.384 1.00 97.94 167 HIS A N 1
ATOM 1301 C CA . HIS A 1 167 ? 12.267 12.314 -2.081 1.00 97.94 167 HIS A CA 1
ATOM 1302 C C . HIS A 1 167 ? 12.760 11.433 -3.227 1.00 97.94 167 HIS A C 1
ATOM 1304 O O . HIS A 1 167 ? 13.964 11.273 -3.383 1.00 97.94 167 HIS A O 1
ATOM 1310 N N . TYR A 1 168 ? 11.871 10.845 -4.031 1.00 98.12 168 TYR A N 1
ATOM 1311 C CA . TYR A 1 168 ? 12.247 9.833 -5.028 1.00 98.12 168 TYR A CA 1
ATOM 1312 C C . TYR A 1 168 ? 11.626 10.124 -6.409 1.00 98.12 168 TYR A C 1
ATOM 1314 O O . TYR A 1 168 ? 10.827 9.323 -6.903 1.00 98.12 168 TYR A O 1
ATOM 1322 N N . PRO A 1 169 ? 11.952 11.263 -7.056 1.00 97.56 169 PRO A N 1
ATOM 1323 C CA . PRO A 1 169 ? 11.247 11.735 -8.256 1.00 97.56 169 PRO A CA 1
ATOM 1324 C C . PRO A 1 169 ? 11.322 10.760 -9.438 1.00 97.56 169 PRO A C 1
ATOM 1326 O O . PRO A 1 169 ? 10.374 10.650 -10.213 1.00 97.56 169 PRO A O 1
ATOM 1329 N N . ALA A 1 170 ? 12.404 9.989 -9.542 1.00 97.81 170 ALA A N 1
ATOM 1330 C CA . ALA A 1 170 ? 12.555 8.908 -10.512 1.00 97.81 170 ALA A CA 1
ATOM 1331 C C . ALA A 1 170 ? 11.426 7.865 -10.454 1.00 97.81 170 ALA A C 1
ATOM 1333 O O . ALA A 1 170 ? 11.019 7.333 -11.488 1.00 97.81 170 ALA A O 1
ATOM 1334 N N . MET A 1 171 ? 10.852 7.617 -9.268 1.00 98.44 171 MET A N 1
ATOM 1335 C CA . MET A 1 171 ? 9.755 6.661 -9.107 1.00 98.44 171 MET A CA 1
ATOM 1336 C C . MET A 1 171 ? 8.469 7.089 -9.827 1.00 98.44 171 MET A C 1
ATOM 1338 O O . MET A 1 171 ? 7.562 6.271 -9.993 1.00 98.44 171 MET A O 1
ATOM 1342 N N . LEU A 1 172 ? 8.372 8.349 -10.262 1.00 98.31 172 LEU A N 1
ATOM 1343 C CA . LEU A 1 172 ? 7.274 8.832 -11.095 1.00 98.31 172 LEU A CA 1
ATOM 1344 C C . LEU A 1 172 ? 7.404 8.363 -12.550 1.00 98.31 172 LEU A C 1
ATOM 1346 O O . LEU A 1 172 ? 6.431 8.429 -13.281 1.00 98.31 172 LEU A O 1
ATOM 1350 N N . GLY A 1 173 ? 8.558 7.841 -12.980 1.00 96.38 173 GLY A N 1
ATOM 1351 C CA . GLY A 1 173 ? 8.728 7.200 -14.290 1.00 96.38 173 GLY A CA 1
ATOM 1352 C C . GLY A 1 173 ? 9.063 8.138 -15.453 1.00 96.38 173 GLY A C 1
ATOM 1353 O O . GLY A 1 173 ? 9.022 7.709 -16.610 1.00 96.38 173 GLY A O 1
ATOM 1354 N N . GLY A 1 174 ? 9.394 9.406 -15.178 1.00 94.56 174 GLY A N 1
ATOM 1355 C CA . GLY A 1 174 ? 9.866 10.376 -16.172 1.00 94.56 174 GLY A CA 1
ATOM 1356 C C . GLY A 1 174 ?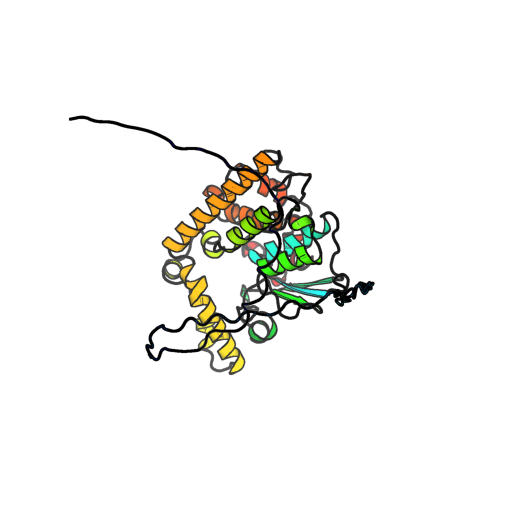 8.917 10.512 -17.366 1.00 94.56 174 GLY A C 1
ATOM 1357 O O . GLY A 1 174 ? 7.768 10.917 -17.222 1.00 94.56 174 GLY A O 1
ATOM 1358 N N . LYS A 1 175 ? 9.365 10.114 -18.566 1.00 94.75 175 LYS A N 1
ATOM 1359 C CA . LYS A 1 175 ? 8.536 10.145 -19.791 1.00 94.75 175 LYS A CA 1
ATOM 1360 C C . LYS A 1 175 ? 7.254 9.298 -19.710 1.00 94.75 175 LYS A C 1
ATOM 1362 O O . LYS A 1 175 ? 6.346 9.511 -20.507 1.00 94.75 175 LYS A O 1
ATOM 1367 N N . ASN A 1 176 ? 7.185 8.344 -18.779 1.00 96.81 176 ASN A N 1
ATOM 1368 C CA . ASN A 1 176 ? 6.029 7.475 -18.555 1.00 96.81 176 ASN A CA 1
ATOM 1369 C C . ASN A 1 176 ? 5.134 7.948 -17.395 1.00 96.81 176 ASN A C 1
ATOM 1371 O O . ASN A 1 176 ? 4.238 7.206 -17.000 1.00 96.81 176 ASN A O 1
ATOM 1375 N N . GLU A 1 177 ? 5.344 9.145 -16.838 1.00 97.69 177 GLU A N 1
ATOM 1376 C CA . GLU A 1 177 ? 4.671 9.574 -15.602 1.00 97.69 177 GLU A CA 1
ATOM 1377 C C . GLU A 1 177 ? 3.146 9.521 -15.659 1.00 97.69 177 GLU A C 1
ATOM 1379 O O . GLU A 1 177 ? 2.513 9.026 -14.725 1.00 97.69 177 GLU A O 1
ATOM 1384 N N . SER A 1 178 ? 2.539 9.958 -16.762 1.00 98.12 178 SER A N 1
ATOM 1385 C CA . SER A 1 178 ? 1.082 9.893 -16.918 1.00 98.12 178 SER A CA 1
ATOM 1386 C C . SER A 1 178 ? 0.552 8.459 -16.822 1.00 98.12 178 SER A C 1
ATOM 1388 O O . SER A 1 178 ? -0.475 8.220 -16.193 1.00 98.12 178 SER A O 1
ATOM 1390 N N . ILE A 1 179 ? 1.283 7.501 -17.390 1.00 98.06 179 ILE A N 1
ATOM 1391 C CA . ILE A 1 179 ? 0.935 6.077 -17.403 1.00 98.06 179 ILE A CA 1
ATOM 1392 C C . ILE A 1 179 ? 1.154 5.464 -16.020 1.00 98.06 179 ILE A C 1
ATOM 1394 O O . ILE A 1 179 ? 0.303 4.722 -15.534 1.00 98.06 179 ILE A O 1
ATOM 1398 N N . VAL A 1 180 ? 2.278 5.789 -15.372 1.00 98.44 180 VAL A N 1
ATOM 1399 C CA . VAL A 1 180 ? 2.586 5.339 -14.008 1.00 98.44 180 VAL A CA 1
ATOM 1400 C C . VAL A 1 180 ? 1.497 5.797 -13.046 1.00 98.44 180 VAL A C 1
ATOM 1402 O O . VAL A 1 180 ? 0.964 4.976 -12.303 1.00 98.44 180 VAL A O 1
ATOM 1405 N N . ARG A 1 181 ? 1.125 7.082 -13.086 1.00 98.31 181 ARG A N 1
ATOM 1406 C CA . ARG A 1 181 ? 0.076 7.638 -12.223 1.00 98.31 181 ARG A CA 1
ATOM 1407 C C . ARG A 1 181 ? -1.291 7.029 -12.514 1.00 98.31 181 ARG A C 1
ATOM 1409 O O . ARG A 1 181 ? -1.994 6.682 -11.573 1.00 98.31 181 ARG A O 1
ATOM 1416 N N . ASP A 1 182 ? -1.653 6.843 -13.780 1.00 98.44 182 ASP A N 1
ATOM 1417 C CA . ASP A 1 182 ? -2.928 6.220 -14.148 1.00 98.44 182 ASP A CA 1
ATOM 1418 C C . ASP A 1 182 ? -3.036 4.762 -13.658 1.00 98.44 182 ASP A C 1
ATOM 1420 O O . ASP A 1 182 ? -4.013 4.399 -12.999 1.00 98.44 18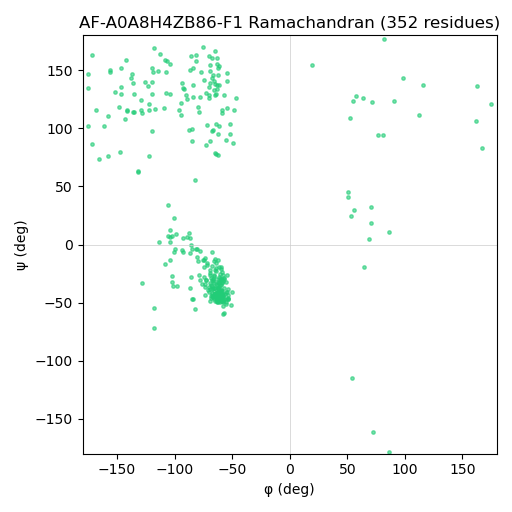2 ASP A O 1
ATOM 1424 N N . LEU A 1 183 ? -2.017 3.929 -13.907 1.00 98.62 183 LEU A N 1
ATOM 1425 C CA . LEU A 1 183 ? -1.982 2.549 -13.405 1.00 98.62 183 LEU A CA 1
ATOM 1426 C C . LEU A 1 183 ? -2.015 2.506 -11.876 1.00 98.62 183 LEU A C 1
ATOM 1428 O O . LEU A 1 183 ? -2.699 1.665 -11.293 1.00 98.62 183 LEU A O 1
ATOM 1432 N N . PHE A 1 184 ? -1.294 3.421 -11.230 1.00 98.50 184 PHE A N 1
ATOM 1433 C CA . PHE A 1 184 ? -1.251 3.542 -9.780 1.00 98.50 184 PHE A CA 1
ATOM 1434 C C . PHE A 1 184 ? -2.622 3.880 -9.186 1.00 98.50 184 PHE A C 1
ATOM 1436 O O . PHE A 1 184 ? -3.085 3.186 -8.281 1.00 98.50 184 PHE A O 1
ATOM 1443 N N . GLU A 1 185 ? -3.314 4.884 -9.724 1.00 98.06 185 GLU A N 1
ATOM 1444 C CA . GLU A 1 185 ? -4.660 5.255 -9.279 1.00 98.06 185 GLU A CA 1
ATOM 1445 C C . GLU A 1 185 ? -5.667 4.122 -9.506 1.00 98.06 185 GLU A C 1
ATOM 1447 O O . GLU A 1 185 ? -6.433 3.778 -8.602 1.00 98.06 185 GLU A O 1
ATOM 1452 N N . ARG A 1 186 ? -5.629 3.468 -10.674 1.00 98.19 186 ARG A N 1
ATOM 1453 C CA . ARG A 1 186 ? -6.517 2.333 -10.962 1.00 98.19 186 ARG A CA 1
ATOM 1454 C C . ARG A 1 186 ? -6.255 1.136 -10.053 1.00 98.19 186 ARG A C 1
ATOM 1456 O O . ARG A 1 186 ? -7.217 0.500 -9.627 1.00 98.19 186 ARG A O 1
ATOM 1463 N N . LEU A 1 187 ? -4.999 0.852 -9.698 1.00 98.19 187 LEU A N 1
ATOM 1464 C CA . LEU A 1 187 ? -4.677 -0.213 -8.745 1.00 98.19 187 LEU A CA 1
ATOM 1465 C C . LEU A 1 187 ? -5.278 0.070 -7.359 1.00 98.19 187 LEU A C 1
ATOM 1467 O O . LEU A 1 187 ? -5.827 -0.836 -6.738 1.00 98.19 187 LEU A O 1
ATOM 1471 N N . HIS A 1 188 ? -5.237 1.320 -6.887 1.00 97.19 188 HIS A N 1
ATOM 1472 C CA . HIS A 1 188 ? -5.841 1.708 -5.602 1.00 97.19 188 HIS A CA 1
ATOM 1473 C C . HIS A 1 188 ? -7.369 1.793 -5.628 1.00 97.19 188 HIS A C 1
ATOM 1475 O O . HIS A 1 188 ? -8.000 1.699 -4.576 1.00 97.19 188 HIS A O 1
ATOM 1481 N N . ALA A 1 189 ? -7.981 1.906 -6.808 1.00 96.50 189 ALA A N 1
ATOM 1482 C CA . ALA A 1 189 ? -9.429 1.781 -6.964 1.00 96.50 189 ALA A CA 1
ATOM 1483 C C . ALA A 1 189 ? -9.927 0.331 -6.783 1.00 96.50 189 ALA A C 1
ATOM 1485 O O . ALA A 1 189 ? -11.124 0.111 -6.577 1.00 96.50 189 ALA A O 1
ATOM 1486 N N . VAL A 1 190 ? -9.035 -0.667 -6.838 1.00 95.50 190 VAL A N 1
ATOM 1487 C CA . VAL A 1 190 ? -9.362 -2.070 -6.554 1.00 95.50 190 VAL A CA 1
ATOM 1488 C C . VAL A 1 190 ? -9.457 -2.292 -5.045 1.00 95.50 190 VAL A C 1
ATOM 1490 O O . VAL A 1 190 ? -8.522 -2.023 -4.287 1.00 95.50 190 VAL A O 1
ATOM 1493 N N . TYR A 1 191 ? -10.578 -2.853 -4.589 1.00 91.50 191 TYR A N 1
ATOM 1494 C CA . TYR A 1 191 ? -10.746 -3.205 -3.181 1.00 91.50 191 TYR A CA 1
ATOM 1495 C C . TYR A 1 191 ? -9.885 -4.421 -2.839 1.00 91.50 191 TYR A C 1
ATOM 1497 O O . TYR A 1 191 ? -10.245 -5.563 -3.121 1.00 91.50 191 TYR A O 1
ATOM 1505 N N . GLY A 1 192 ? -8.756 -4.187 -2.167 1.00 91.25 192 GLY A N 1
ATOM 1506 C CA . GLY A 1 192 ? -7.832 -5.249 -1.769 1.00 91.25 192 GLY A CA 1
ATOM 1507 C C . GLY A 1 192 ? -8.492 -6.323 -0.899 1.00 91.25 192 GLY A C 1
ATOM 1508 O O . GLY A 1 192 ? -8.108 -7.488 -0.980 1.00 91.25 192 GLY A O 1
ATOM 1509 N N . LEU A 1 193 ? -9.525 -5.963 -0.121 1.00 91.94 193 LEU A N 1
ATOM 1510 C CA . LEU A 1 193 ? -10.345 -6.914 0.638 1.00 91.94 193 LEU A CA 1
ATOM 1511 C C . LEU A 1 193 ? -11.038 -7.926 -0.281 1.00 91.94 193 LEU A C 1
ATOM 1513 O O . LEU A 1 193 ? -10.914 -9.121 -0.035 1.00 91.94 193 LEU A O 1
ATOM 1517 N N . SER A 1 194 ? -11.681 -7.464 -1.358 1.00 92.19 194 SER A N 1
ATOM 1518 C CA . SER A 1 194 ? -12.407 -8.302 -2.324 1.00 92.19 194 SER A CA 1
ATOM 1519 C C . SER A 1 194 ? -11.530 -9.361 -2.993 1.00 92.19 194 SER A C 1
ATOM 1521 O O . SER A 1 194 ? -12.046 -10.364 -3.475 1.00 92.19 194 SER A O 1
ATOM 1523 N N . ILE A 1 195 ? -10.215 -9.132 -3.033 1.00 92.31 195 ILE A N 1
ATOM 1524 C CA . ILE A 1 195 ? -9.239 -10.036 -3.648 1.00 92.31 195 ILE A CA 1
ATOM 1525 C C . ILE A 1 195 ? -8.502 -10.879 -2.596 1.00 92.31 195 ILE A C 1
ATOM 1527 O O . ILE A 1 195 ? -8.211 -12.044 -2.830 1.00 92.31 195 ILE A O 1
ATOM 1531 N N . SER A 1 196 ? -8.217 -10.317 -1.417 1.00 90.12 196 SER A N 1
ATOM 1532 C CA . SER A 1 196 ? -7.359 -10.955 -0.404 1.00 90.12 196 SER A CA 1
ATOM 1533 C C . SER A 1 196 ? -8.054 -12.020 0.450 1.00 90.12 196 SER A C 1
ATOM 1535 O O . SER A 1 196 ? -7.373 -12.697 1.216 1.00 90.12 196 SER A O 1
ATOM 1537 N N . ASN A 1 197 ? -9.383 -12.157 0.386 1.00 90.81 197 ASN A N 1
ATOM 1538 C CA . ASN A 1 197 ? -10.100 -13.235 1.068 1.00 90.81 197 ASN A CA 1
ATOM 1539 C C . ASN A 1 197 ? -10.858 -14.096 0.044 1.00 90.81 197 ASN A C 1
ATOM 1541 O O . ASN A 1 197 ? -11.969 -13.731 -0.342 1.00 90.81 197 ASN A O 1
ATOM 1545 N N . PRO A 1 198 ? -10.299 -15.244 -0.373 1.00 85.06 198 PRO A N 1
ATOM 1546 C CA . PRO A 1 198 ? -10.914 -16.115 -1.374 1.00 85.06 198 PRO A CA 1
ATOM 1547 C C . PRO A 1 198 ? -12.108 -16.905 -0.818 1.00 85.06 198 PRO A C 1
ATOM 1549 O O . PRO A 1 198 ? -12.850 -17.520 -1.578 1.00 85.06 198 PRO A O 1
ATOM 1552 N N . LYS A 1 199 ? -12.284 -16.930 0.511 1.00 90.56 199 LYS A N 1
ATOM 1553 C CA . LYS A 1 199 ? -13.320 -17.704 1.204 1.00 90.56 199 LYS A CA 1
ATOM 1554 C C . LYS A 1 199 ? -14.054 -16.819 2.224 1.00 90.56 199 LYS A C 1
ATOM 1556 O O . LYS A 1 199 ? -13.944 -17.065 3.428 1.00 90.56 199 LYS A O 1
ATOM 1561 N N . PRO A 1 200 ? -14.765 -15.762 1.782 1.00 93.56 200 PRO A N 1
ATOM 1562 C CA . PRO A 1 200 ? -15.591 -14.967 2.684 1.00 93.56 200 PRO A CA 1
ATOM 1563 C C . PRO A 1 200 ? -16.703 -15.836 3.289 1.00 93.56 200 PRO A C 1
ATOM 1565 O O . PRO A 1 200 ? -17.211 -16.751 2.640 1.00 93.56 200 PRO A O 1
ATOM 1568 N N . THR A 1 201 ? -17.081 -15.564 4.539 1.00 95.62 201 THR A N 1
ATOM 1569 C CA . THR A 1 201 ? -18.238 -16.224 5.163 1.00 95.62 201 THR A CA 1
ATOM 1570 C C . THR A 1 201 ? -19.541 -15.729 4.531 1.00 95.62 201 THR A C 1
ATOM 1572 O O . THR A 1 201 ? -19.567 -14.655 3.927 1.00 95.62 201 THR A O 1
ATOM 1575 N N . THR A 1 202 ? -20.643 -16.462 4.715 1.00 95.62 202 THR A N 1
ATOM 1576 C CA . THR A 1 202 ? -21.974 -16.023 4.257 1.00 95.62 202 THR A CA 1
ATOM 1577 C C . THR A 1 202 ? -22.318 -14.628 4.781 1.00 95.62 202 THR A C 1
ATOM 1579 O O . THR A 1 202 ? -22.682 -13.751 4.001 1.00 95.62 202 THR A O 1
ATOM 1582 N N . GLU A 1 203 ? -22.084 -14.383 6.074 1.00 95.94 203 GLU A N 1
ATOM 1583 C CA . GLU A 1 203 ? -22.272 -13.065 6.688 1.00 95.94 203 GLU A CA 1
ATOM 1584 C C . GLU A 1 203 ? -21.464 -11.989 5.953 1.00 95.94 203 GLU A C 1
ATOM 1586 O O . GLU A 1 203 ? -22.011 -10.961 5.575 1.00 95.94 203 GLU A O 1
ATOM 1591 N N . MET A 1 204 ? -20.186 -12.246 5.649 1.00 95.50 204 MET A N 1
ATOM 1592 C CA . MET A 1 204 ? -19.350 -11.287 4.923 1.00 95.50 204 MET A CA 1
ATOM 1593 C C . MET A 1 204 ? -19.875 -10.983 3.519 1.00 95.50 204 MET A C 1
ATOM 1595 O O . MET A 1 204 ? -19.784 -9.834 3.085 1.00 95.50 204 MET A O 1
ATOM 1599 N N . THR A 1 205 ? -20.410 -11.988 2.816 1.00 95.56 205 THR A N 1
ATOM 1600 C CA . THR A 1 205 ? -20.971 -11.813 1.466 1.00 95.56 205 THR A CA 1
ATOM 1601 C C . THR A 1 205 ? -22.266 -11.006 1.447 1.00 95.56 205 THR A C 1
ATOM 1603 O O . THR A 1 205 ? -22.547 -10.348 0.446 1.00 95.56 205 THR A O 1
ATOM 1606 N N . GLU A 1 206 ? -23.025 -11.006 2.544 1.00 95.31 206 GLU A N 1
ATOM 1607 C CA . GLU A 1 206 ? -24.205 -10.155 2.720 1.00 95.31 206 GLU A CA 1
ATOM 1608 C C . GLU A 1 206 ? -23.791 -8.750 3.180 1.00 95.31 206 GLU A C 1
ATOM 1610 O O . GLU A 1 206 ? -24.097 -7.740 2.534 1.00 95.31 206 GLU A O 1
ATOM 1615 N N . ARG A 1 207 ? -23.050 -8.698 4.291 1.00 95.62 207 ARG A N 1
ATOM 1616 C CA . ARG A 1 207 ? -22.525 -7.494 4.927 1.00 95.62 207 ARG A CA 1
ATOM 1617 C C . ARG A 1 207 ? -21.321 -7.854 5.797 1.00 95.62 207 ARG A C 1
ATOM 1619 O O . ARG A 1 207 ? -21.467 -8.403 6.881 1.00 95.62 207 ARG A O 1
ATOM 1626 N N . ASN A 1 208 ? -20.127 -7.440 5.386 1.00 96.06 208 ASN A N 1
ATOM 1627 C CA . ASN A 1 208 ? -18.919 -7.606 6.194 1.00 96.06 208 ASN A CA 1
ATOM 1628 C C . ASN A 1 208 ? -19.054 -6.895 7.557 1.00 96.06 208 ASN A C 1
ATOM 1630 O O . ASN A 1 208 ? -19.137 -5.657 7.572 1.00 96.06 208 ASN A O 1
ATOM 1634 N N . PRO A 1 209 ? -19.049 -7.624 8.689 1.00 95.19 209 PRO A N 1
ATOM 1635 C CA . PRO A 1 209 ? -19.277 -7.035 10.004 1.00 95.19 209 PRO A CA 1
ATOM 1636 C C . PRO A 1 209 ? -18.109 -6.139 10.428 1.00 95.19 209 PRO A C 1
ATOM 1638 O O . PRO A 1 209 ? -16.969 -6.303 9.976 1.00 95.19 209 PRO A O 1
ATOM 1641 N N . SER A 1 210 ? -18.384 -5.166 11.300 1.00 95.50 210 SER A N 1
ATOM 1642 C CA . SER A 1 210 ? -17.343 -4.292 11.844 1.00 95.50 210 SER A CA 1
ATOM 1643 C C . SER A 1 210 ? -17.068 -4.635 13.306 1.00 95.50 210 SER A C 1
ATOM 1645 O O . SER A 1 210 ? -17.999 -4.631 14.109 1.00 95.50 210 SER A O 1
ATOM 1647 N N . PRO A 1 211 ? -15.802 -4.818 13.727 1.00 93.69 211 PRO A N 1
ATOM 1648 C CA . PRO A 1 211 ? -15.487 -5.013 15.147 1.00 93.69 211 PRO A CA 1
ATOM 1649 C C . PRO A 1 211 ? -15.924 -3.825 16.025 1.00 93.69 211 PRO A C 1
ATOM 1651 O O . PRO A 1 211 ? -16.128 -3.980 17.228 1.00 93.69 211 PRO A O 1
ATOM 1654 N N . VAL A 1 212 ? -16.114 -2.648 15.419 1.00 97.00 212 VAL A N 1
ATOM 1655 C CA . VAL A 1 212 ? -16.580 -1.428 16.087 1.00 97.00 212 VAL A CA 1
ATOM 1656 C C . VAL A 1 212 ? -18.001 -1.560 16.634 1.00 97.00 212 VAL A C 1
ATOM 1658 O O . VAL A 1 212 ? -18.303 -0.961 17.662 1.00 97.00 212 VAL A O 1
ATOM 1661 N N . GLU A 1 213 ? -18.859 -2.378 16.017 1.00 96.94 213 GLU A N 1
ATOM 1662 C CA . GLU A 1 213 ? -20.244 -2.567 16.474 1.00 96.94 213 GLU A CA 1
ATOM 1663 C C . GLU A 1 213 ? -20.285 -3.074 17.920 1.00 96.94 213 GLU A C 1
ATOM 1665 O O . GLU A 1 213 ? -21.033 -2.553 18.743 1.00 96.94 213 GLU A O 1
ATOM 1670 N N . LYS A 1 214 ? -19.404 -4.023 18.263 1.00 95.94 214 LYS A N 1
ATOM 1671 C CA . LYS A 1 214 ? -19.260 -4.527 19.634 1.00 95.94 214 LYS A CA 1
ATOM 1672 C C . LYS A 1 214 ? -18.645 -3.485 20.571 1.00 95.94 214 LYS A C 1
ATOM 1674 O O . LYS A 1 214 ? -19.026 -3.405 21.734 1.00 95.94 214 LYS A O 1
ATOM 1679 N N . MET A 1 215 ? -17.697 -2.682 20.089 1.00 96.69 215 MET A N 1
ATOM 1680 C CA . MET A 1 215 ? -17.050 -1.651 20.909 1.00 96.69 215 MET A CA 1
ATOM 1681 C C . MET A 1 215 ? -18.024 -0.549 21.326 1.00 96.69 215 MET A C 1
ATOM 1683 O O . MET A 1 215 ? -17.970 -0.102 22.465 1.00 96.69 215 MET A O 1
ATOM 1687 N N . LEU A 1 216 ? -18.952 -0.160 20.449 1.00 98.12 216 LEU A N 1
ATOM 1688 C CA . LEU A 1 216 ? -19.958 0.866 20.741 1.00 98.12 216 LEU A CA 1
ATOM 1689 C C . LEU A 1 216 ? -20.981 0.447 21.810 1.00 98.12 216 LEU A C 1
ATOM 1691 O O . LEU A 1 216 ? -21.610 1.316 22.413 1.00 98.12 216 LEU A O 1
ATOM 1695 N N . GLN A 1 217 ? -21.116 -0.853 22.093 1.00 97.44 217 GLN A N 1
ATOM 1696 C CA . GLN A 1 217 ? -21.977 -1.364 23.171 1.00 97.44 217 GLN A CA 1
ATOM 1697 C C . GLN A 1 217 ? -21.417 -1.077 24.571 1.00 97.44 217 GLN A C 1
ATOM 1699 O O . GLN A 1 217 ? -22.147 -1.152 25.557 1.00 97.44 217 GLN A O 1
ATOM 1704 N N . ARG A 1 218 ? -20.124 -0.754 24.676 1.00 97.06 218 ARG A N 1
ATOM 1705 C CA . ARG A 1 218 ? -19.486 -0.384 25.939 1.00 97.06 218 ARG A CA 1
ATOM 1706 C C . ARG A 1 218 ? -20.048 0.929 26.467 1.00 97.06 218 ARG A C 1
ATOM 1708 O O . ARG A 1 218 ? -20.242 1.866 25.698 1.00 97.06 218 ARG A O 1
ATOM 1715 N N . THR A 1 219 ? -20.249 1.029 27.777 1.00 96.19 219 THR A N 1
ATOM 1716 C CA . THR A 1 219 ? -20.701 2.259 28.456 1.00 96.19 219 THR A CA 1
ATOM 1717 C C . THR A 1 219 ? -19.561 3.024 29.133 1.00 96.19 219 THR A C 1
ATOM 1719 O O . THR A 1 219 ? -19.781 4.127 29.615 1.00 96.19 219 THR A O 1
ATOM 1722 N N . ASP A 1 220 ? -18.354 2.455 29.162 1.00 97.06 220 ASP A N 1
ATOM 1723 C CA . ASP A 1 220 ? -17.160 2.950 29.860 1.00 97.06 220 ASP A CA 1
ATOM 1724 C C . ASP A 1 220 ? -16.159 3.674 28.935 1.00 97.06 220 ASP A C 1
ATOM 1726 O O . ASP A 1 220 ? -14.969 3.735 29.231 1.00 97.06 220 ASP A O 1
ATOM 1730 N N . ILE A 1 221 ? -16.621 4.196 27.795 1.00 97.38 221 ILE A N 1
ATOM 1731 C CA . ILE A 1 221 ? -15.795 4.939 26.829 1.00 97.38 221 ILE A CA 1
ATOM 1732 C C . ILE A 1 221 ? -16.121 6.434 26.857 1.00 97.38 221 ILE A C 1
ATOM 1734 O O . ILE A 1 221 ? -17.270 6.810 27.105 1.00 97.38 221 ILE A O 1
ATOM 1738 N N . SER A 1 222 ? -15.123 7.278 26.579 1.00 97.81 222 SER A N 1
ATOM 1739 C CA . SER A 1 222 ? -15.301 8.731 26.505 1.00 97.81 222 SER A CA 1
ATOM 1740 C C . SER A 1 222 ? -16.300 9.122 25.397 1.00 97.81 222 SER A C 1
ATOM 1742 O O . SER A 1 222 ? -16.466 8.384 24.413 1.00 97.81 222 SER A O 1
ATOM 1744 N N . PRO A 1 223 ? -16.982 10.277 25.524 1.00 98.06 223 PRO A N 1
ATOM 1745 C CA . PRO A 1 223 ? -17.815 10.820 24.451 1.00 98.06 223 PRO A CA 1
ATOM 1746 C C . PRO A 1 223 ? -17.050 10.996 23.131 1.00 98.06 223 PRO A C 1
ATOM 1748 O O . PRO A 1 223 ? -17.566 10.662 22.064 1.00 98.06 223 PRO A O 1
ATOM 1751 N N . GLU A 1 224 ? -15.805 11.463 23.202 1.00 98.19 224 GLU A N 1
ATOM 1752 C CA . GLU A 1 224 ? -14.932 11.699 22.054 1.00 98.19 224 GLU A CA 1
ATOM 1753 C C . GLU A 1 224 ? -14.585 10.388 21.342 1.00 98.19 224 GLU A C 1
ATOM 1755 O O . GLU A 1 224 ? -14.707 10.285 20.118 1.00 98.19 224 GLU A O 1
ATOM 1760 N N . TYR A 1 225 ? -14.225 9.349 22.100 1.00 98.44 225 TYR A N 1
ATOM 1761 C CA . TYR A 1 225 ? -13.935 8.035 21.539 1.00 98.44 225 TYR A CA 1
ATOM 1762 C C . TYR A 1 225 ? -15.173 7.395 20.915 1.00 98.44 225 TYR A C 1
ATOM 1764 O O . TYR A 1 225 ? -15.088 6.809 19.835 1.00 98.44 225 TYR A O 1
ATOM 1772 N N . ARG A 1 226 ? -16.343 7.539 21.551 1.00 98.56 226 ARG A N 1
ATOM 1773 C CA . ARG A 1 226 ? -17.611 7.071 20.977 1.00 98.56 226 ARG A CA 1
ATOM 1774 C C . ARG A 1 226 ? -17.876 7.723 19.621 1.00 98.56 226 ARG A C 1
ATOM 1776 O O . ARG A 1 226 ? -18.137 7.001 18.662 1.00 98.56 226 ARG A O 1
ATOM 1783 N N . ALA A 1 227 ? -17.736 9.045 19.518 1.00 98.44 227 ALA A N 1
ATOM 1784 C CA . ALA A 1 227 ? -17.907 9.762 18.255 1.00 98.44 227 ALA A CA 1
ATOM 1785 C C . ALA A 1 227 ? -16.899 9.295 17.185 1.00 98.44 227 ALA A C 1
ATOM 1787 O O . ALA A 1 227 ? -17.262 9.093 16.022 1.00 98.44 227 ALA A O 1
ATOM 1788 N N . ALA A 1 228 ? -15.643 9.053 17.572 1.00 98.56 228 ALA A N 1
ATOM 1789 C CA . ALA A 1 228 ? -14.621 8.525 16.670 1.00 98.56 228 ALA A CA 1
ATOM 1790 C C . ALA A 1 228 ? -14.961 7.106 16.167 1.00 98.56 228 ALA A C 1
ATOM 1792 O O . ALA A 1 228 ? -14.823 6.810 14.976 1.00 98.56 228 ALA A O 1
ATOM 1793 N N . LEU A 1 229 ? -15.465 6.233 17.045 1.00 98.56 229 LEU A N 1
ATOM 1794 C CA . LEU A 1 229 ? -15.938 4.894 16.686 1.00 98.56 229 LEU A CA 1
ATOM 1795 C C . LEU A 1 229 ? -17.162 4.952 15.759 1.00 98.56 229 LEU A C 1
ATOM 1797 O O . LEU A 1 229 ? -17.213 4.223 14.771 1.00 98.56 229 LEU A O 1
ATOM 1801 N N . GLU A 1 230 ? -18.123 5.837 16.010 1.00 98.50 230 GLU A N 1
ATOM 1802 C CA . GLU A 1 230 ? -19.285 6.036 15.132 1.00 98.50 230 GLU A CA 1
ATOM 1803 C C . GLU A 1 230 ? -18.862 6.494 13.729 1.00 98.50 230 GLU A C 1
ATOM 1805 O O . GLU A 1 230 ? -19.305 5.924 12.725 1.00 98.50 230 GLU A O 1
ATOM 1810 N N . ALA A 1 231 ? -17.932 7.449 13.637 1.00 98.06 231 ALA A N 1
ATOM 1811 C CA . ALA A 1 231 ? -17.365 7.891 12.365 1.00 98.06 231 ALA A CA 1
ATOM 1812 C C . ALA A 1 231 ? -16.641 6.746 11.629 1.00 98.06 231 ALA A C 1
ATOM 1814 O O . ALA A 1 231 ? -16.838 6.543 10.423 1.00 98.06 231 ALA A O 1
ATOM 1815 N N . LYS A 1 232 ? -15.854 5.941 12.355 1.00 97.75 232 LYS A N 1
ATOM 1816 C CA . LYS A 1 232 ? -15.200 4.737 11.825 1.00 97.75 232 LYS A CA 1
ATOM 1817 C C . LYS A 1 232 ? -16.219 3.711 11.318 1.00 97.75 232 LYS A C 1
ATOM 1819 O O . LYS A 1 232 ? -16.008 3.133 10.246 1.00 97.75 232 LYS A O 1
ATOM 1824 N N . LEU A 1 233 ? -17.310 3.475 12.047 1.00 98.19 233 LEU A N 1
ATOM 1825 C CA . LEU A 1 233 ? -18.370 2.551 11.642 1.00 98.19 233 LEU A CA 1
ATOM 1826 C C . LEU A 1 233 ? -19.082 3.047 10.379 1.00 98.19 233 LEU A C 1
ATOM 1828 O O . LEU A 1 233 ? -19.294 2.270 9.449 1.00 98.19 233 LEU A O 1
ATOM 1832 N N . ALA A 1 234 ? -19.377 4.345 10.290 1.00 97.88 234 ALA A N 1
ATOM 1833 C CA . ALA A 1 234 ? -19.953 4.952 9.092 1.00 97.88 234 ALA A CA 1
ATOM 1834 C C . ALA A 1 234 ? -19.019 4.831 7.874 1.00 97.88 234 ALA A C 1
ATOM 1836 O O . ALA A 1 234 ? -19.471 4.584 6.753 1.00 97.88 234 ALA A O 1
ATOM 1837 N N . PHE A 1 235 ? -17.704 4.973 8.068 1.00 96.44 235 PHE A N 1
ATOM 1838 C CA . PHE A 1 235 ? -16.724 4.690 7.020 1.00 96.44 235 PHE A CA 1
ATOM 1839 C C . PHE A 1 235 ? -16.750 3.210 6.608 1.00 96.44 235 PHE A C 1
ATOM 1841 O O . PHE A 1 235 ? -16.844 2.916 5.415 1.00 96.44 235 PHE A O 1
ATOM 1848 N N . HIS A 1 236 ? -16.718 2.282 7.571 1.00 96.88 236 HIS A N 1
ATOM 1849 C CA . HIS A 1 236 ? -16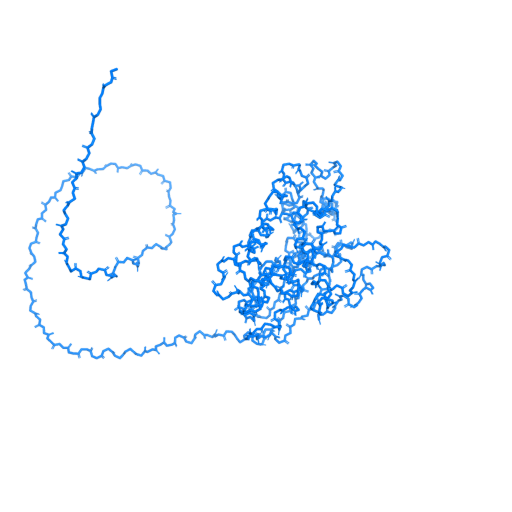.770 0.839 7.309 1.00 96.88 236 HIS A CA 1
ATOM 1850 C C . HIS A 1 236 ? -18.026 0.450 6.530 1.00 96.88 236 HIS A C 1
ATOM 1852 O O . HIS A 1 236 ? -17.921 -0.239 5.521 1.00 96.88 236 HIS A O 1
ATOM 1858 N N . ASN A 1 237 ? -19.196 0.929 6.950 1.00 96.56 237 ASN A N 1
ATOM 1859 C CA . ASN A 1 237 ? -20.472 0.619 6.310 1.00 96.56 237 ASN A CA 1
ATOM 1860 C C . ASN A 1 237 ? -20.538 1.090 4.851 1.00 96.56 237 ASN A C 1
ATOM 1862 O O . ASN A 1 237 ? -21.151 0.423 4.026 1.00 96.56 237 ASN A O 1
ATOM 1866 N N . ARG A 1 238 ? -19.880 2.205 4.514 1.00 94.69 238 ARG A N 1
ATOM 1867 C CA . ARG A 1 238 ? -19.840 2.716 3.135 1.00 94.69 238 ARG A CA 1
ATOM 1868 C C . ARG A 1 238 ? -18.867 1.971 2.221 1.00 94.69 238 ARG A C 1
ATOM 1870 O O . ARG A 1 238 ? -19.121 1.902 1.027 1.00 94.69 238 ARG A O 1
ATOM 1877 N N . HIS A 1 239 ? -17.771 1.439 2.763 1.00 92.62 239 HIS A N 1
ATOM 1878 C CA . HIS A 1 239 ? -16.669 0.904 1.948 1.00 92.62 239 HIS A CA 1
ATOM 1879 C C . HIS A 1 239 ? -16.445 -0.595 2.173 1.00 92.62 239 HIS A C 1
ATOM 1881 O O . HIS A 1 239 ? -16.474 -1.394 1.243 1.00 92.62 239 HIS A O 1
ATOM 1887 N N . ASN A 1 240 ? -16.244 -1.000 3.425 1.00 94.44 240 ASN A N 1
ATOM 1888 C CA . ASN A 1 240 ? -15.814 -2.354 3.764 1.00 94.44 240 ASN A CA 1
ATOM 1889 C C . ASN A 1 240 ? -16.976 -3.338 3.891 1.00 94.44 240 ASN A C 1
ATOM 1891 O O . ASN A 1 240 ? -16.764 -4.528 3.669 1.00 94.44 240 ASN A O 1
ATOM 1895 N N . ALA A 1 241 ? -18.173 -2.866 4.259 1.00 96.25 241 ALA A N 1
ATOM 1896 C CA . ALA A 1 241 ? -19.360 -3.705 4.434 1.00 96.25 241 ALA A CA 1
ATOM 1897 C C . ALA A 1 241 ? -19.771 -4.423 3.141 1.00 96.25 241 ALA A C 1
ATOM 1899 O O . ALA A 1 241 ? -20.241 -5.554 3.192 1.00 96.25 241 ALA A O 1
ATOM 1900 N N . ILE A 1 242 ? -19.541 -3.789 1.990 1.00 95.88 242 ILE A N 1
ATOM 1901 C CA . ILE A 1 242 ? -19.917 -4.313 0.671 1.00 95.88 242 ILE A CA 1
ATOM 1902 C C . ILE A 1 242 ? -18.789 -5.093 -0.020 1.00 95.88 242 ILE A C 1
ATOM 1904 O O . ILE A 1 242 ? -18.994 -5.643 -1.098 1.00 95.88 242 ILE A O 1
ATOM 1908 N N . ALA A 1 243 ? -17.588 -5.139 0.568 1.00 95.56 243 ALA A N 1
ATOM 1909 C CA . ALA A 1 243 ? -16.377 -5.586 -0.122 1.00 95.56 243 ALA A CA 1
ATOM 1910 C C . ALA A 1 243 ? -16.437 -7.038 -0.630 1.00 95.56 243 ALA A C 1
ATOM 1912 O O . ALA A 1 243 ? -15.748 -7.371 -1.591 1.00 95.56 243 ALA A O 1
ATOM 1913 N N . PHE A 1 244 ? -17.251 -7.900 -0.018 1.00 96.75 244 PHE A N 1
ATOM 1914 C CA . PHE A 1 244 ? -17.385 -9.307 -0.416 1.00 96.75 244 PHE A CA 1
ATOM 1915 C C . PHE A 1 244 ? -18.690 -9.615 -1.150 1.00 96.75 244 PHE A C 1
ATOM 1917 O O . PHE A 1 244 ? -18.969 -10.780 -1.428 1.00 96.75 244 PHE A O 1
ATOM 1924 N N . GLN A 1 245 ? -19.484 -8.596 -1.487 1.00 96.50 245 GLN A N 1
ATOM 1925 C CA . GLN A 1 245 ? -20.681 -8.806 -2.292 1.00 96.50 245 GLN A CA 1
ATOM 1926 C C . GLN A 1 245 ? -20.286 -9.305 -3.692 1.00 96.50 245 GLN A C 1
ATOM 1928 O O . GLN A 1 245 ? -19.352 -8.754 -4.287 1.00 96.50 245 GLN A O 1
ATOM 1933 N N . PRO A 1 246 ? -20.994 -10.298 -4.269 1.00 95.44 246 PRO A N 1
ATOM 1934 C CA . PRO A 1 246 ? -20.576 -10.937 -5.519 1.00 95.44 246 PRO A CA 1
ATOM 1935 C C . PRO A 1 246 ? -20.332 -9.962 -6.678 1.00 95.44 246 PRO A C 1
ATOM 1937 O O . PRO A 1 246 ? -19.342 -10.094 -7.394 1.00 95.44 246 PRO A O 1
ATOM 1940 N N . GLY A 1 247 ? -21.187 -8.945 -6.835 1.00 96.19 247 GLY A N 1
ATOM 1941 C CA . GLY A 1 247 ? -21.028 -7.925 -7.879 1.00 96.19 247 GLY A CA 1
ATOM 1942 C C . GLY A 1 247 ? -19.791 -7.040 -7.687 1.00 96.19 247 GLY A C 1
ATOM 1943 O O . GLY A 1 247 ? -19.109 -6.717 -8.658 1.00 96.19 247 GLY A O 1
ATOM 1944 N N . VAL A 1 248 ? -19.459 -6.702 -6.437 1.00 96.31 248 VAL A N 1
ATOM 1945 C CA . VAL A 1 248 ? -18.266 -5.914 -6.082 1.00 96.31 248 VAL A CA 1
ATOM 1946 C C . VAL A 1 248 ? -17.001 -6.727 -6.353 1.00 96.31 248 VAL A C 1
ATOM 1948 O O . VAL A 1 248 ? -16.083 -6.242 -7.016 1.00 96.31 248 VAL A O 1
ATOM 1951 N N . VAL A 1 249 ? -16.981 -7.994 -5.926 1.00 96.44 249 VAL A N 1
ATOM 1952 C CA . VAL A 1 249 ? -15.871 -8.920 -6.191 1.00 96.44 249 VAL A CA 1
ATOM 1953 C C . VAL A 1 249 ? -15.671 -9.114 -7.695 1.00 96.44 249 VAL A C 1
ATOM 1955 O O . VAL A 1 249 ? -14.552 -8.959 -8.181 1.00 96.44 249 VAL A O 1
ATOM 1958 N N . ALA A 1 250 ? -16.736 -9.398 -8.450 1.00 96.44 250 ALA A N 1
ATOM 1959 C CA . ALA A 1 250 ? -16.657 -9.606 -9.896 1.00 96.44 250 ALA A CA 1
ATOM 1960 C C . ALA A 1 250 ? -16.101 -8.376 -10.630 1.00 96.44 250 ALA A C 1
ATOM 1962 O O . ALA A 1 250 ? -15.191 -8.514 -11.450 1.00 96.44 250 ALA A O 1
ATOM 1963 N N . LYS A 1 251 ? -16.588 -7.173 -10.290 1.00 97.00 251 LYS A N 1
ATOM 1964 C CA . LYS A 1 251 ? -16.079 -5.914 -10.847 1.00 97.00 251 LYS A CA 1
ATOM 1965 C C . LYS A 1 251 ? -14.583 -5.753 -10.578 1.00 97.00 251 LYS A C 1
ATOM 1967 O O . LYS A 1 251 ? -13.810 -5.553 -11.508 1.00 97.00 251 LYS A O 1
ATOM 1972 N N . HIS A 1 252 ? -14.161 -5.870 -9.320 1.00 96.50 252 HIS A N 1
ATOM 1973 C CA . HIS A 1 252 ? -12.764 -5.643 -8.951 1.00 96.50 252 HIS A CA 1
ATOM 1974 C C . HIS A 1 252 ? -11.810 -6.705 -9.510 1.00 96.50 252 HIS A C 1
ATOM 1976 O O . HIS A 1 252 ? -10.675 -6.373 -9.844 1.00 96.50 252 HIS A O 1
ATOM 1982 N N . ARG A 1 253 ? -12.264 -7.953 -9.686 1.00 96.81 253 ARG A N 1
ATOM 1983 C CA . ARG A 1 253 ? -11.504 -8.983 -10.413 1.00 96.81 253 ARG A CA 1
ATOM 1984 C C . ARG A 1 253 ? -11.302 -8.602 -11.886 1.00 96.81 253 ARG A C 1
ATOM 1986 O O . ARG A 1 253 ? -10.195 -8.755 -12.397 1.00 96.81 253 ARG A O 1
ATOM 1993 N N . ALA A 1 254 ? -12.333 -8.081 -12.555 1.00 97.31 254 ALA A N 1
ATOM 1994 C CA . ALA A 1 254 ? -12.241 -7.642 -13.951 1.00 97.31 254 ALA A CA 1
ATOM 1995 C C . ALA A 1 254 ? -11.326 -6.413 -14.123 1.00 97.31 254 ALA A C 1
ATOM 1997 O O . ALA A 1 254 ? -10.478 -6.390 -15.020 1.00 97.31 254 ALA A O 1
ATOM 1998 N N . ASP A 1 255 ? -11.451 -5.428 -13.228 1.00 97.69 255 ASP A N 1
ATOM 1999 C CA . ASP A 1 255 ? -10.587 -4.242 -13.204 1.00 97.69 255 ASP A CA 1
ATOM 2000 C C . ASP A 1 255 ? -9.117 -4.647 -13.019 1.00 97.69 255 ASP A C 1
ATOM 2002 O O . ASP A 1 255 ? -8.246 -4.213 -13.773 1.00 97.69 255 ASP A O 1
ATOM 2006 N N . LEU A 1 256 ? -8.842 -5.535 -12.057 1.00 97.31 256 LEU A N 1
ATOM 2007 C CA . LEU A 1 256 ? -7.488 -5.999 -11.767 1.00 97.31 256 LEU A CA 1
ATOM 2008 C C . LEU A 1 256 ? -6.870 -6.756 -12.947 1.00 97.31 256 LEU A C 1
ATOM 2010 O O . LEU A 1 256 ? -5.713 -6.512 -13.288 1.00 97.31 256 LEU A O 1
ATOM 2014 N N . LYS A 1 257 ? -7.646 -7.617 -13.616 1.00 97.31 257 LYS A N 1
ATOM 2015 C CA . LYS A 1 257 ? -7.194 -8.316 -14.825 1.00 97.31 257 LYS A CA 1
ATOM 2016 C C . LYS A 1 257 ? -6.784 -7.331 -15.923 1.00 97.31 257 LYS A C 1
ATOM 2018 O O . LYS A 1 257 ? -5.701 -7.459 -16.486 1.00 97.31 257 LYS A O 1
ATOM 2023 N N . THR A 1 258 ? -7.600 -6.301 -16.152 1.00 98.19 258 THR A N 1
ATOM 2024 C CA . THR A 1 258 ? -7.308 -5.243 -17.133 1.00 98.19 258 THR A CA 1
ATOM 2025 C C . THR A 1 258 ? -6.019 -4.490 -16.788 1.00 98.19 258 THR A C 1
ATOM 2027 O O . THR A 1 258 ? -5.214 -4.188 -17.668 1.00 98.19 258 THR A O 1
ATOM 2030 N N . ILE A 1 259 ? -5.794 -4.189 -15.505 1.00 98.56 259 ILE A N 1
ATOM 2031 C CA . ILE A 1 259 ? -4.562 -3.536 -15.039 1.00 98.56 259 ILE A CA 1
ATOM 2032 C C . ILE A 1 259 ? -3.351 -4.436 -15.308 1.00 98.56 259 ILE A C 1
ATOM 2034 O O . ILE A 1 259 ? -2.368 -3.978 -15.889 1.00 98.56 259 ILE A O 1
ATOM 2038 N N . PHE A 1 260 ? -3.422 -5.715 -14.936 1.00 98.56 260 PHE A N 1
ATOM 2039 C CA . PHE A 1 260 ? -2.328 -6.660 -15.147 1.00 98.56 260 PHE A CA 1
ATOM 2040 C C . PHE A 1 260 ? -1.988 -6.865 -16.626 1.00 98.56 260 PHE A C 1
ATOM 2042 O O . PHE A 1 260 ? -0.810 -6.871 -16.979 1.00 98.56 260 PHE A O 1
ATOM 2049 N N . GLU A 1 261 ? -2.987 -6.978 -17.500 1.00 98.19 261 GLU A N 1
ATOM 2050 C CA . GLU A 1 261 ? -2.775 -7.078 -18.949 1.00 98.19 261 GLU A CA 1
ATOM 2051 C C . GLU A 1 261 ? -2.018 -5.856 -19.490 1.00 98.19 261 GLU A C 1
ATOM 2053 O O . GLU A 1 261 ? -1.039 -5.998 -20.224 1.00 98.19 261 GLU A O 1
ATOM 2058 N N . GLN A 1 262 ? -2.385 -4.651 -19.049 1.00 98.38 262 GLN A N 1
ATOM 2059 C CA . GLN A 1 262 ? -1.695 -3.432 -19.471 1.00 98.38 262 GLN A CA 1
ATOM 2060 C C . GLN A 1 262 ? -0.260 -3.342 -18.943 1.00 98.38 262 GLN A C 1
ATOM 2062 O O . GLN A 1 262 ? 0.631 -2.916 -19.680 1.00 98.38 262 GLN A O 1
ATOM 2067 N N . VAL A 1 263 ? -0.005 -3.767 -17.702 1.00 98.50 263 VAL A N 1
ATOM 2068 C CA . VAL A 1 263 ? 1.360 -3.866 -17.155 1.00 98.50 263 VAL A CA 1
ATOM 2069 C C . VAL A 1 263 ? 2.207 -4.817 -18.004 1.00 98.50 263 VAL A C 1
ATOM 2071 O O . VAL A 1 263 ? 3.336 -4.476 -18.362 1.00 98.50 263 VAL A O 1
ATOM 2074 N N . VAL A 1 264 ? 1.668 -5.982 -18.380 1.00 98.44 264 VAL A N 1
ATOM 2075 C CA . VAL A 1 264 ? 2.356 -6.929 -19.272 1.00 98.44 264 VAL A CA 1
ATOM 2076 C C . VAL A 1 264 ? 2.686 -6.275 -20.613 1.00 98.44 264 VAL A C 1
ATOM 2078 O O . VAL A 1 264 ? 3.807 -6.404 -21.105 1.00 98.44 264 VAL A O 1
ATOM 2081 N N . ASP A 1 265 ? 1.754 -5.524 -21.194 1.00 98.19 265 ASP A N 1
ATOM 2082 C CA . ASP A 1 265 ? 1.994 -4.825 -22.456 1.00 98.19 265 ASP A CA 1
ATOM 2083 C C . ASP A 1 265 ? 3.033 -3.705 -22.339 1.00 98.19 265 ASP A C 1
ATOM 2085 O O . ASP A 1 265 ? 3.728 -3.408 -23.315 1.00 98.19 265 ASP A O 1
ATOM 2089 N N . HIS A 1 266 ? 3.166 -3.075 -21.171 1.00 97.75 266 HIS A N 1
ATOM 2090 C CA . HIS A 1 266 ? 4.259 -2.141 -20.904 1.00 97.75 266 HIS A CA 1
ATOM 2091 C C . HIS A 1 266 ? 5.607 -2.854 -20.819 1.00 97.75 266 HIS A C 1
ATOM 2093 O O . HIS A 1 266 ? 6.537 -2.421 -21.498 1.00 97.75 266 HIS A O 1
ATOM 2099 N N . ARG A 1 267 ? 5.681 -3.994 -20.119 1.00 97.44 267 ARG A N 1
ATOM 2100 C CA . ARG A 1 267 ? 6.896 -4.825 -20.056 1.00 97.44 267 ARG A CA 1
ATOM 2101 C C . ARG A 1 267 ? 7.347 -5.299 -21.440 1.00 97.44 267 ARG A C 1
ATOM 2103 O O . ARG A 1 267 ? 8.536 -5.264 -21.742 1.00 97.44 267 ARG A O 1
ATOM 2110 N N . LYS A 1 268 ? 6.415 -5.687 -22.321 1.00 97.38 268 LYS A N 1
ATOM 2111 C CA . LYS A 1 268 ? 6.724 -6.026 -23.728 1.00 97.38 268 LYS A CA 1
ATOM 2112 C C . LYS A 1 268 ? 7.349 -4.850 -24.470 1.00 97.38 268 LYS A C 1
ATOM 2114 O O . LYS A 1 268 ? 8.377 -5.003 -25.120 1.00 97.38 268 LYS A O 1
ATOM 2119 N N . ARG A 1 269 ? 6.740 -3.666 -24.361 1.00 96.00 269 ARG A N 1
ATOM 2120 C CA . ARG A 1 269 ? 7.195 -2.453 -25.059 1.00 96.00 269 ARG A CA 1
ATOM 2121 C C . ARG A 1 269 ? 8.536 -1.928 -24.548 1.00 96.00 269 ARG A C 1
ATOM 2123 O O . ARG A 1 269 ? 9.263 -1.324 -25.327 1.00 96.00 269 ARG A O 1
ATOM 2130 N N . SER A 1 270 ? 8.867 -2.155 -23.278 1.00 94.56 270 SER A N 1
ATOM 2131 C CA . SER A 1 270 ? 10.157 -1.772 -22.691 1.00 94.56 270 SER A CA 1
ATOM 2132 C C . SER A 1 270 ? 11.267 -2.811 -22.892 1.00 94.56 270 SER A C 1
ATOM 2134 O O . SER A 1 270 ? 12.378 -2.591 -22.419 1.00 94.56 270 SER A O 1
ATOM 2136 N N . GLY A 1 271 ? 10.985 -3.946 -23.546 1.00 93.19 271 GLY A N 1
ATOM 2137 C CA . GLY A 1 271 ? 11.943 -5.051 -23.689 1.00 93.19 271 GLY A CA 1
ATOM 2138 C C . GLY A 1 271 ? 12.220 -5.801 -22.382 1.00 93.19 271 GLY A C 1
ATOM 2139 O O . GLY A 1 271 ? 13.227 -6.484 -22.267 1.00 93.19 271 GLY A O 1
ATOM 2140 N N . SER A 1 272 ? 11.344 -5.652 -21.388 1.00 94.44 272 SER A N 1
ATOM 2141 C CA . SER A 1 272 ? 11.464 -6.253 -20.051 1.00 94.44 272 SER A CA 1
ATOM 2142 C C . SER A 1 272 ? 10.625 -7.516 -19.885 1.00 94.44 272 SER A C 1
ATOM 2144 O O . SER A 1 272 ? 10.630 -8.122 -18.823 1.00 94.44 272 SER A O 1
ATOM 2146 N N . TYR A 1 273 ? 9.846 -7.880 -20.900 1.00 94.50 273 TYR A N 1
ATOM 2147 C CA . TYR A 1 273 ? 9.095 -9.130 -20.937 1.00 94.50 273 TYR A CA 1
ATOM 2148 C C . TYR A 1 273 ? 10.064 -10.316 -20.915 1.00 94.50 273 TYR A C 1
ATOM 2150 O O . TYR A 1 273 ? 11.090 -10.252 -21.585 1.00 94.50 273 TYR A O 1
ATOM 2158 N N . GLU A 1 274 ? 9.766 -11.355 -20.130 1.00 93.31 274 GLU A N 1
ATOM 2159 C CA . GLU A 1 274 ? 10.646 -12.514 -19.863 1.00 93.31 274 GLU A CA 1
ATOM 2160 C C . GLU A 1 274 ? 11.955 -12.206 -19.105 1.00 93.31 274 GLU A C 1
ATOM 2162 O O . GLU A 1 274 ? 12.494 -13.096 -18.450 1.00 93.31 274 GLU A O 1
ATOM 2167 N N . ASP A 1 275 ? 12.428 -10.955 -19.077 1.00 94.94 275 ASP A N 1
ATOM 2168 C CA . ASP A 1 275 ? 13.454 -10.512 -18.128 1.00 94.94 275 ASP A CA 1
ATOM 2169 C C . ASP A 1 275 ? 12.800 -10.097 -16.798 1.00 94.94 275 ASP A C 1
ATOM 2171 O O . ASP A 1 275 ? 12.378 -8.957 -16.554 1.00 94.94 275 ASP A O 1
ATOM 2175 N N . HIS A 1 276 ? 12.657 -11.083 -15.918 1.00 94.00 276 HIS A N 1
ATOM 2176 C CA . HIS A 1 276 ? 11.999 -10.929 -14.623 1.00 94.00 276 HIS A CA 1
ATOM 2177 C C . HIS A 1 276 ? 12.838 -10.147 -13.597 1.00 94.00 276 HIS A C 1
ATOM 2179 O O . HIS A 1 276 ? 12.293 -9.701 -12.581 1.00 94.00 276 HIS A O 1
ATOM 2185 N N . ASP A 1 277 ? 14.123 -9.907 -13.879 1.00 93.06 277 ASP A N 1
ATOM 2186 C CA . ASP A 1 277 ? 14.985 -9.053 -13.061 1.00 93.06 277 ASP A CA 1
ATOM 2187 C C . ASP A 1 277 ? 14.755 -7.563 -13.355 1.00 93.06 277 ASP A C 1
ATOM 2189 O O . ASP A 1 277 ? 15.101 -6.709 -12.532 1.00 93.06 277 ASP A O 1
ATOM 2193 N N . GLN A 1 278 ? 14.065 -7.220 -14.449 1.00 96.44 278 GLN A N 1
ATOM 2194 C CA . GLN A 1 278 ? 13.700 -5.838 -14.776 1.00 96.44 278 GLN A CA 1
ATOM 2195 C C . GLN A 1 278 ? 12.387 -5.390 -14.132 1.00 96.44 278 GLN A C 1
ATOM 2197 O O . GLN A 1 278 ? 11.448 -6.162 -13.898 1.00 96.44 278 GLN A O 1
ATOM 2202 N N . TRP A 1 279 ? 12.314 -4.090 -13.855 1.00 97.31 279 TRP A N 1
ATOM 2203 C CA . TRP A 1 279 ? 11.095 -3.410 -13.411 1.00 97.31 279 TRP A CA 1
ATOM 2204 C C . TRP A 1 279 ? 10.110 -3.203 -14.565 1.00 97.31 279 TRP A C 1
ATOM 2206 O O . TRP A 1 279 ? 10.437 -3.446 -15.726 1.00 97.31 279 TRP A O 1
ATOM 2216 N N . THR A 1 280 ? 8.882 -2.785 -14.253 1.00 97.38 280 THR A N 1
ATOM 2217 C CA . THR A 1 280 ? 7.767 -2.740 -15.216 1.00 97.38 280 THR A CA 1
ATOM 2218 C C . THR A 1 280 ? 8.088 -1.965 -16.496 1.00 97.38 280 THR A C 1
ATOM 2220 O O . THR A 1 280 ? 7.687 -2.391 -17.576 1.00 97.38 280 THR A O 1
ATOM 2223 N N . PHE A 1 281 ? 8.824 -0.857 -16.387 1.00 96.88 281 PHE A N 1
ATOM 2224 C CA . PHE A 1 281 ? 9.155 0.024 -17.514 1.00 96.88 281 PHE A CA 1
ATOM 2225 C C . PHE A 1 281 ? 10.596 -0.128 -18.020 1.00 96.88 281 PHE A C 1
ATOM 2227 O O . PHE A 1 281 ? 11.052 0.687 -18.824 1.00 96.88 281 PHE A O 1
ATOM 2234 N N . GLY A 1 282 ? 11.292 -1.177 -17.579 1.00 95.69 282 GLY A N 1
ATOM 2235 C CA . GLY A 1 282 ? 12.632 -1.530 -18.033 1.00 95.69 282 GLY A CA 1
ATOM 2236 C C . GLY A 1 282 ? 13.789 -0.772 -17.390 1.00 95.69 282 GLY A C 1
ATOM 2237 O O . GLY A 1 282 ? 13.580 0.103 -16.545 1.00 95.69 282 GLY A O 1
ATOM 2238 N N . PRO A 1 283 ? 15.026 -1.148 -17.761 1.00 93.75 283 PRO A N 1
ATOM 2239 C CA . PRO A 1 283 ? 16.245 -0.714 -17.078 1.00 93.75 283 PRO A CA 1
ATOM 2240 C C . PRO A 1 283 ? 16.476 0.798 -17.159 1.00 93.75 283 PRO A C 1
ATOM 2242 O O . PRO A 1 283 ? 16.934 1.388 -16.187 1.00 93.75 283 PRO A O 1
ATOM 2245 N N . ASP A 1 284 ? 16.098 1.430 -18.274 1.00 93.44 284 ASP A N 1
ATOM 2246 C CA . ASP A 1 284 ? 16.274 2.875 -18.484 1.00 93.44 284 ASP A CA 1
ATOM 2247 C C . ASP A 1 284 ? 15.423 3.732 -17.538 1.00 93.44 284 ASP A C 1
ATOM 2249 O O . ASP A 1 284 ? 15.749 4.889 -17.284 1.00 93.44 284 ASP A O 1
ATOM 2253 N N . ILE A 1 285 ? 14.301 3.188 -17.062 1.00 96.12 285 ILE A N 1
ATOM 2254 C CA . ILE A 1 285 ? 13.394 3.872 -16.132 1.00 96.12 285 ILE A CA 1
ATOM 2255 C C . ILE A 1 285 ? 13.668 3.430 -14.696 1.00 96.12 285 ILE A C 1
ATOM 2257 O O . ILE A 1 285 ? 13.580 4.235 -13.772 1.00 96.12 285 ILE A O 1
ATOM 2261 N N . GLY A 1 286 ? 14.011 2.157 -14.502 1.00 96.06 286 GLY A N 1
ATOM 2262 C CA . GLY A 1 286 ? 14.160 1.580 -13.176 1.00 96.06 286 GLY A CA 1
ATOM 2263 C C . GLY A 1 286 ? 12.810 1.383 -12.470 1.00 96.06 286 GLY A C 1
ATOM 2264 O O . GLY A 1 286 ? 11.764 1.305 -13.124 1.00 96.06 286 GLY A O 1
ATOM 2265 N N . PRO A 1 287 ? 12.820 1.226 -11.135 1.00 97.81 287 PRO A N 1
ATOM 2266 C CA . PRO A 1 287 ? 11.604 0.991 -10.373 1.00 97.81 287 PRO A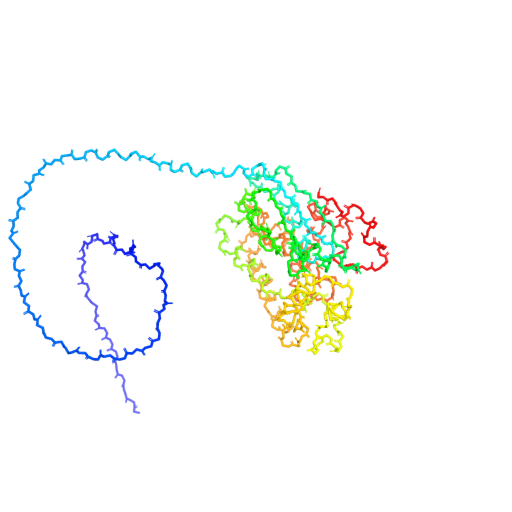 CA 1
ATOM 2267 C C . PRO A 1 287 ? 10.755 2.255 -10.236 1.00 97.81 287 PRO A C 1
ATOM 2269 O O . PRO A 1 287 ? 11.255 3.349 -9.984 1.00 97.81 287 PRO A O 1
ATOM 2272 N N . THR A 1 288 ? 9.442 2.072 -10.309 1.00 98.62 288 THR A N 1
ATOM 2273 C CA . THR A 1 288 ? 8.444 3.136 -10.164 1.00 98.62 288 THR A CA 1
ATOM 2274 C C . THR A 1 288 ? 7.531 2.899 -8.961 1.00 98.62 288 THR A C 1
ATOM 2276 O O . THR A 1 288 ? 7.509 1.814 -8.375 1.00 98.62 288 THR A O 1
ATOM 2279 N N . ILE A 1 289 ? 6.722 3.898 -8.591 1.00 98.31 289 ILE A N 1
ATOM 2280 C CA . ILE A 1 289 ? 5.727 3.749 -7.514 1.00 98.31 289 ILE A CA 1
ATOM 2281 C C . ILE A 1 289 ? 4.739 2.611 -7.781 1.00 98.31 289 ILE A C 1
ATOM 2283 O O . ILE A 1 289 ? 4.288 1.964 -6.835 1.00 98.31 289 ILE A O 1
ATOM 2287 N N . ILE A 1 290 ? 4.426 2.327 -9.052 1.00 98.50 290 ILE A N 1
ATOM 2288 C CA . ILE A 1 290 ? 3.550 1.205 -9.381 1.00 98.50 290 ILE A CA 1
ATOM 2289 C C . ILE A 1 290 ? 4.246 -0.125 -9.094 1.00 98.50 290 ILE A C 1
ATOM 2291 O O . ILE A 1 290 ? 3.598 -0.990 -8.523 1.00 98.50 290 ILE A O 1
ATOM 2295 N N . ASP A 1 291 ? 5.551 -0.286 -9.346 1.00 98.62 291 ASP A N 1
ATOM 2296 C CA . ASP A 1 291 ? 6.283 -1.514 -8.986 1.00 98.62 291 ASP A CA 1
ATOM 2297 C C . ASP A 1 291 ? 6.228 -1.781 -7.474 1.00 98.62 291 ASP A C 1
ATOM 2299 O O . ASP A 1 291 ? 6.006 -2.918 -7.041 1.00 98.62 291 ASP A O 1
ATOM 2303 N N . SER A 1 292 ? 6.354 -0.723 -6.661 1.00 98.50 292 SER A N 1
ATOM 2304 C CA . SER A 1 292 ? 6.280 -0.837 -5.203 1.00 98.50 292 SER A CA 1
ATOM 2305 C C . SER A 1 292 ? 4.935 -1.364 -4.701 1.00 98.50 292 SER A C 1
ATOM 2307 O O . SER A 1 292 ? 4.886 -1.997 -3.644 1.00 98.50 292 SER A O 1
ATOM 2309 N N . HIS A 1 293 ? 3.858 -1.130 -5.454 1.00 98.62 293 HIS A N 1
ATOM 2310 C CA . HIS A 1 293 ? 2.495 -1.503 -5.071 1.00 98.62 293 HIS A CA 1
ATOM 2311 C C . HIS A 1 293 ? 2.000 -2.757 -5.786 1.00 98.62 293 HIS A C 1
ATOM 2313 O O . HIS A 1 293 ? 1.263 -3.551 -5.205 1.00 98.62 293 HIS A O 1
ATOM 2319 N N . LEU A 1 294 ? 2.454 -2.969 -7.014 1.00 98.38 294 LEU A N 1
ATOM 2320 C CA . LEU A 1 294 ? 2.127 -4.115 -7.842 1.00 98.38 294 LEU A CA 1
ATOM 2321 C C . LEU A 1 294 ? 2.721 -5.401 -7.268 1.00 98.38 294 LEU A C 1
ATOM 2323 O O . LEU A 1 294 ? 2.028 -6.416 -7.235 1.00 98.38 294 LEU A O 1
ATOM 2327 N N . LEU A 1 295 ? 3.967 -5.366 -6.780 1.00 98.69 295 LEU A N 1
ATOM 2328 C CA . LEU A 1 295 ? 4.629 -6.545 -6.214 1.00 98.69 295 LEU A CA 1
ATOM 2329 C C . LEU A 1 295 ? 3.849 -7.162 -5.034 1.00 98.69 295 LEU A C 1
ATOM 2331 O O . LEU A 1 295 ? 3.432 -8.315 -5.158 1.00 98.69 295 LEU A O 1
ATOM 2335 N N . PRO A 1 296 ? 3.585 -6.440 -3.921 1.00 98.25 296 PRO A N 1
ATOM 2336 C CA . PRO A 1 296 ? 2.827 -6.999 -2.800 1.00 98.25 296 PRO A CA 1
ATOM 2337 C C . PRO A 1 296 ? 1.413 -7.433 -3.202 1.00 98.25 296 PRO A C 1
ATOM 2339 O O . PRO A 1 296 ? 0.916 -8.428 -2.680 1.00 98.25 296 PRO A O 1
ATOM 2342 N N . PHE A 1 297 ? 0.761 -6.723 -4.132 1.00 97.69 297 PHE A N 1
ATOM 2343 C CA . PHE A 1 297 ? -0.571 -7.097 -4.617 1.00 97.69 297 PHE A CA 1
ATOM 2344 C C . PHE A 1 297 ? -0.531 -8.420 -5.388 1.00 97.69 297 PHE A C 1
ATOM 2346 O O . PHE A 1 297 ? -1.350 -9.306 -5.148 1.00 97.69 297 PHE A O 1
ATOM 2353 N N . THR A 1 298 ? 0.448 -8.575 -6.279 1.00 98.31 298 THR A N 1
ATOM 2354 C CA . THR A 1 298 ? 0.617 -9.781 -7.094 1.00 98.31 298 THR A CA 1
ATOM 2355 C C . THR A 1 298 ? 0.954 -10.978 -6.215 1.00 98.31 298 THR A C 1
ATOM 2357 O O . THR A 1 298 ? 0.271 -11.995 -6.297 1.00 98.31 298 THR A O 1
ATOM 2360 N N . LEU A 1 299 ? 1.928 -10.841 -5.307 1.00 98.25 299 L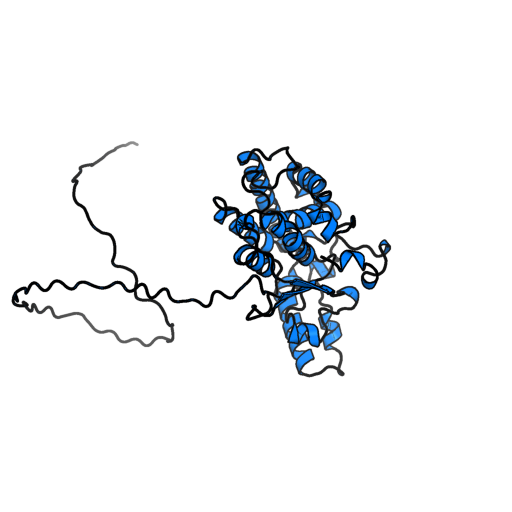EU A N 1
ATOM 2361 C CA . LEU A 1 299 ? 2.277 -11.893 -4.346 1.00 98.25 299 LEU A CA 1
ATOM 2362 C C . LEU A 1 299 ? 1.075 -12.288 -3.484 1.00 98.25 299 LEU A C 1
ATOM 2364 O O . LEU A 1 299 ? 0.794 -13.476 -3.337 1.00 98.25 299 LEU A O 1
ATOM 2368 N N . ARG A 1 300 ? 0.290 -11.311 -3.009 1.00 97.50 300 ARG A N 1
ATOM 2369 C CA . ARG A 1 300 ? -0.950 -11.588 -2.278 1.00 97.50 300 ARG A CA 1
ATOM 2370 C C . ARG A 1 300 ? -1.932 -12.413 -3.104 1.00 97.50 300 ARG A C 1
ATOM 2372 O O . ARG A 1 300 ? -2.505 -13.348 -2.559 1.00 97.50 300 ARG A O 1
ATOM 2379 N N . CYS A 1 301 ? -2.130 -12.092 -4.383 1.00 97.12 301 CYS A N 1
ATOM 2380 C CA . CYS A 1 301 ? -3.021 -12.862 -5.258 1.00 97.12 301 CYS A CA 1
ATOM 2381 C C . CYS A 1 301 ? -2.558 -14.316 -5.393 1.00 97.12 301 CYS A C 1
ATOM 2383 O O . CYS A 1 301 ? -3.382 -15.222 -5.291 1.00 97.12 301 CYS A O 1
ATOM 2385 N N . LEU 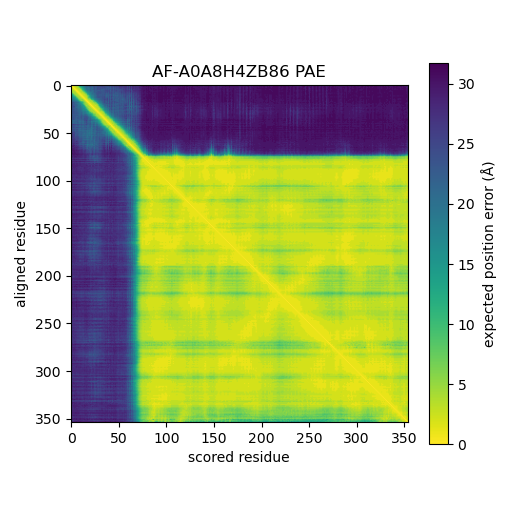A 1 302 ? -1.251 -14.537 -5.570 1.00 97.06 302 LEU A N 1
ATOM 2386 C CA . LEU A 1 302 ? -0.676 -15.880 -5.668 1.00 97.06 302 LEU A CA 1
ATOM 2387 C C . LEU A 1 302 ? -0.875 -16.678 -4.374 1.00 97.06 302 LEU A C 1
ATOM 2389 O O . LEU A 1 302 ? -1.323 -17.819 -4.409 1.00 97.06 302 LEU A O 1
ATOM 2393 N N . GLU A 1 303 ? -0.585 -16.073 -3.224 1.00 96.00 303 GLU A N 1
ATOM 2394 C CA . GLU A 1 303 ? -0.676 -16.741 -1.921 1.00 96.00 303 GLU A CA 1
ATOM 2395 C C . GLU A 1 303 ? -2.103 -17.129 -1.532 1.00 96.00 303 GLU A C 1
ATOM 2397 O O . GLU A 1 303 ? -2.309 -18.147 -0.871 1.00 96.00 303 GLU A O 1
ATOM 2402 N N . VAL A 1 304 ? -3.096 -16.330 -1.929 1.00 94.75 304 VAL A N 1
ATOM 2403 C CA . VAL A 1 304 ? -4.507 -16.609 -1.625 1.00 94.75 304 VAL A CA 1
ATOM 2404 C C . VAL A 1 304 ? -5.190 -17.475 -2.691 1.00 94.75 304 VAL A C 1
ATOM 2406 O O . VAL A 1 304 ? -6.399 -17.686 -2.615 1.00 94.75 304 VAL A O 1
ATOM 2409 N N . GLY A 1 305 ? -4.446 -17.986 -3.677 1.00 94.12 305 GLY A N 1
ATOM 2410 C CA . GLY A 1 305 ? -4.980 -18.849 -4.738 1.00 94.12 305 GLY A CA 1
ATOM 2411 C C . GLY A 1 305 ? -5.886 -18.117 -5.732 1.00 94.12 305 GLY A C 1
ATOM 2412 O O . GLY A 1 305 ? -6.865 -18.680 -6.209 1.00 94.12 305 GLY A O 1
ATOM 2413 N N . SER A 1 306 ? -5.606 -16.837 -5.986 1.00 93.38 306 SER A N 1
ATOM 2414 C CA . SER A 1 306 ? -6.187 -16.045 -7.082 1.00 93.38 306 SER A CA 1
ATOM 2415 C C . SER A 1 306 ? -5.167 -15.829 -8.204 1.00 93.38 306 SER A C 1
ATOM 2417 O O . SER A 1 306 ? -5.126 -14.773 -8.837 1.00 93.38 306 SER A O 1
ATOM 2419 N N . ASP A 1 307 ? -4.298 -16.814 -8.428 1.00 93.06 307 ASP A N 1
ATOM 2420 C CA . ASP A 1 307 ? -3.308 -16.823 -9.503 1.00 93.06 307 ASP A CA 1
ATOM 2421 C C . ASP A 1 307 ? -3.957 -16.852 -10.895 1.00 93.06 307 ASP A C 1
ATOM 2423 O O . ASP A 1 307 ? -3.363 -16.356 -11.848 1.00 93.06 307 ASP A O 1
ATOM 2427 N N . ASP A 1 308 ? -5.213 -17.301 -10.996 1.00 93.50 308 ASP A N 1
ATOM 2428 C CA . ASP A 1 308 ? -6.030 -17.237 -12.214 1.00 93.50 308 ASP A CA 1
ATOM 2429 C C . ASP A 1 308 ? -6.218 -15.806 -12.750 1.00 93.50 308 ASP A C 1
ATOM 2431 O O . ASP A 1 308 ? -6.412 -15.601 -13.950 1.00 93.50 308 ASP A O 1
ATOM 2435 N N . LEU A 1 309 ? -6.141 -14.806 -11.865 1.00 93.94 309 LEU A N 1
ATOM 2436 C CA . LEU A 1 309 ? -6.203 -13.393 -12.233 1.00 93.94 309 LEU A CA 1
ATOM 2437 C C . LEU A 1 309 ? -4.882 -12.865 -12.783 1.00 93.94 309 LEU A C 1
ATOM 2439 O O . LEU A 1 309 ? -4.885 -11.875 -13.512 1.00 93.94 309 LEU A O 1
ATOM 2443 N N . VAL A 1 310 ? -3.761 -13.472 -12.393 1.00 97.56 310 VAL A N 1
ATOM 2444 C CA . VAL A 1 310 ? -2.420 -12.943 -12.630 1.00 97.56 310 VAL A CA 1
ATOM 2445 C C . VAL A 1 310 ? -1.846 -13.584 -13.897 1.00 97.56 310 VAL A C 1
ATOM 2447 O O . VAL A 1 310 ? -1.593 -14.790 -13.902 1.00 97.56 310 VAL A O 1
ATOM 2450 N N . PRO A 1 311 ? -1.569 -12.818 -14.968 1.00 98.12 311 PRO A N 1
ATOM 2451 C CA . PRO A 1 311 ? -0.892 -13.346 -16.148 1.00 98.12 311 PRO A CA 1
ATOM 2452 C C . PRO A 1 311 ? 0.434 -14.023 -15.783 1.00 98.12 311 PRO A C 1
ATOM 2454 O O . PRO A 1 311 ? 1.177 -13.496 -14.955 1.00 98.12 311 PRO A O 1
ATOM 2457 N N . LEU A 1 312 ? 0.761 -15.146 -16.436 1.00 97.88 312 LEU A N 1
ATOM 2458 C CA . LEU A 1 312 ? 1.951 -15.959 -16.131 1.00 97.88 312 LEU A CA 1
ATOM 2459 C C . LEU A 1 312 ? 3.247 -15.133 -16.059 1.00 97.88 312 LEU A C 1
ATOM 2461 O O . LEU A 1 312 ? 4.046 -15.319 -15.145 1.00 97.88 312 LEU A O 1
ATOM 2465 N N . GLU A 1 313 ? 3.411 -14.172 -16.971 1.00 97.88 313 GLU A N 1
ATOM 2466 C CA . GLU A 1 313 ? 4.530 -13.219 -16.966 1.00 97.88 313 GLU A CA 1
ATOM 2467 C C . GLU A 1 313 ? 4.669 -12.481 -15.624 1.00 97.88 313 GLU A C 1
ATOM 2469 O O . GLU A 1 313 ? 5.764 -12.401 -15.069 1.00 97.88 313 GLU A O 1
ATOM 2474 N N . LEU A 1 314 ? 3.566 -11.970 -15.065 1.00 98.44 314 LEU A N 1
ATOM 2475 C CA . LEU A 1 314 ? 3.589 -11.261 -13.784 1.00 98.44 314 LEU A CA 1
ATOM 2476 C C . LEU A 1 314 ? 3.760 -12.205 -12.598 1.00 98.44 314 LEU A C 1
ATOM 2478 O O . LEU A 1 314 ? 4.339 -11.801 -11.593 1.00 98.44 314 LEU A O 1
ATOM 2482 N N . GLN A 1 315 ? 3.317 -13.461 -12.708 1.00 98.38 315 GLN A N 1
ATOM 2483 C CA . GLN A 1 315 ? 3.604 -14.463 -11.681 1.00 98.38 315 GLN A CA 1
ATOM 2484 C C . GLN A 1 315 ? 5.111 -14.723 -11.581 1.00 98.38 315 GLN A C 1
ATOM 2486 O O . GLN A 1 315 ? 5.670 -14.743 -10.483 1.00 98.38 315 GLN A O 1
ATOM 2491 N N . ASN A 1 316 ? 5.774 -14.899 -12.726 1.00 98.25 316 ASN A N 1
ATOM 2492 C CA . ASN A 1 316 ? 7.214 -15.135 -12.787 1.00 98.25 316 ASN A CA 1
ATOM 2493 C C . ASN A 1 316 ? 8.000 -13.902 -12.335 1.00 98.25 316 ASN A C 1
ATOM 2495 O O . ASN A 1 316 ? 8.901 -14.021 -11.503 1.00 98.25 316 ASN A O 1
ATOM 2499 N N . TRP A 1 317 ? 7.601 -12.717 -12.804 1.00 98.44 317 TRP A N 1
ATOM 2500 C CA . TRP A 1 317 ? 8.149 -11.444 -12.342 1.00 98.44 317 TRP A CA 1
ATOM 2501 C C . TRP A 1 317 ? 8.024 -11.284 -10.824 1.00 98.44 317 TRP A C 1
ATOM 2503 O O . TRP A 1 317 ? 9.018 -11.011 -10.156 1.00 98.44 317 TRP A O 1
ATOM 2513 N N . ALA A 1 318 ? 6.844 -11.520 -10.246 1.00 98.38 318 ALA A N 1
ATOM 2514 C CA . ALA A 1 318 ? 6.640 -11.379 -8.807 1.00 98.38 318 ALA A CA 1
ATOM 2515 C C . ALA A 1 318 ? 7.512 -12.355 -8.004 1.00 98.38 318 ALA A C 1
ATOM 2517 O O . ALA A 1 318 ? 8.130 -11.939 -7.030 1.00 98.38 318 ALA A O 1
ATOM 2518 N N . LYS A 1 319 ? 7.643 -13.616 -8.439 1.00 97.81 319 LYS A N 1
ATOM 2519 C CA . LYS A 1 319 ? 8.530 -14.615 -7.806 1.00 97.81 319 LYS A CA 1
ATOM 2520 C C . LYS A 1 319 ? 10.014 -14.246 -7.894 1.00 97.81 319 LYS A C 1
ATOM 2522 O O . LYS A 1 319 ? 10.784 -14.565 -6.989 1.00 97.81 319 LYS A O 1
ATOM 2527 N N . ALA A 1 320 ? 10.442 -13.598 -8.977 1.00 97.94 320 ALA A N 1
ATOM 2528 C CA . ALA A 1 320 ? 11.800 -13.068 -9.082 1.00 97.94 320 ALA A CA 1
ATOM 2529 C C . ALA A 1 320 ? 11.990 -11.881 -8.125 1.00 97.94 320 ALA A C 1
ATOM 2531 O O . ALA A 1 320 ? 12.917 -11.866 -7.315 1.00 97.94 320 ALA A O 1
ATOM 2532 N N . LYS A 1 321 ? 11.056 -10.922 -8.138 1.00 98.00 321 LYS A N 1
ATOM 2533 C CA . LYS A 1 321 ? 11.100 -9.720 -7.295 1.00 98.00 321 LYS A CA 1
ATOM 2534 C C . LYS A 1 321 ? 10.892 -9.988 -5.810 1.00 98.00 321 LYS A C 1
ATOM 2536 O O . LYS A 1 321 ? 11.424 -9.239 -4.994 1.00 98.00 321 LYS A O 1
ATOM 2541 N N . GLU A 1 322 ? 10.237 -11.078 -5.437 1.00 97.75 322 GLU A N 1
ATOM 2542 C CA . GLU A 1 322 ? 10.188 -11.569 -4.059 1.00 97.75 322 GLU A CA 1
ATOM 2543 C C . GLU A 1 322 ? 11.596 -11.822 -3.493 1.00 97.75 322 GLU A C 1
ATOM 2545 O O . GLU A 1 322 ? 11.847 -11.635 -2.307 1.00 97.75 322 GLU A O 1
ATOM 2550 N N . LYS A 1 323 ? 12.569 -12.180 -4.331 1.00 97.19 323 LYS A N 1
ATOM 2551 C CA . LYS A 1 323 ? 13.958 -12.404 -3.901 1.00 97.19 323 LYS A CA 1
ATOM 2552 C C . LYS A 1 323 ? 14.783 -11.116 -3.853 1.00 97.19 323 LYS A C 1
ATOM 2554 O O . LYS A 1 323 ? 15.945 -11.154 -3.457 1.00 97.19 323 LYS A O 1
ATOM 2559 N N . SER A 1 324 ? 14.211 -9.982 -4.263 1.00 96.88 324 SER A N 1
ATOM 2560 C CA . SER A 1 324 ? 14.935 -8.713 -4.313 1.00 96.88 324 SER A CA 1
ATOM 2561 C C . SER A 1 324 ? 15.317 -8.218 -2.910 1.00 96.88 324 SER A C 1
ATOM 2563 O O . SER A 1 324 ? 14.539 -8.385 -1.964 1.00 96.88 324 SER A O 1
ATOM 2565 N N . PRO A 1 325 ? 16.474 -7.545 -2.753 1.00 96.44 325 PRO A N 1
ATOM 2566 C CA . PRO A 1 325 ? 16.891 -7.011 -1.458 1.00 96.44 325 PRO A CA 1
ATOM 2567 C C . PRO A 1 325 ? 15.872 -6.050 -0.832 1.00 96.44 325 PRO A C 1
ATOM 2569 O O . PRO A 1 325 ? 15.666 -6.083 0.379 1.00 96.44 325 PRO A O 1
ATOM 2572 N N . SER A 1 326 ? 15.204 -5.217 -1.640 1.00 96.31 326 SER A N 1
ATOM 2573 C CA . SER A 1 326 ? 14.194 -4.269 -1.154 1.00 96.31 326 SER A CA 1
ATOM 2574 C C . SER A 1 326 ? 12.975 -4.982 -0.575 1.00 96.31 326 SER A C 1
ATOM 2576 O O . SER A 1 326 ? 12.495 -4.595 0.487 1.00 96.31 326 SER A O 1
ATOM 2578 N N . TRP A 1 327 ? 12.491 -6.044 -1.223 1.00 97.50 327 TRP A N 1
ATOM 2579 C CA . TRP A 1 327 ? 11.361 -6.821 -0.715 1.00 97.50 327 TRP A CA 1
ATOM 2580 C C . TRP A 1 327 ? 11.731 -7.643 0.521 1.00 97.50 327 TRP A C 1
ATOM 2582 O O . TRP A 1 327 ? 10.964 -7.701 1.483 1.00 97.50 327 TRP A O 1
ATOM 2592 N N . GLN A 1 328 ? 12.936 -8.216 0.545 1.00 97.00 328 GLN A N 1
ATOM 2593 C CA . GLN A 1 328 ? 13.424 -8.973 1.698 1.00 97.00 328 GLN A CA 1
ATOM 2594 C C . GLN A 1 328 ? 13.536 -8.113 2.963 1.00 97.00 328 GLN A C 1
ATOM 2596 O O . GLN A 1 328 ? 13.234 -8.607 4.044 1.00 97.00 328 GLN A O 1
ATOM 2601 N N . LYS A 1 329 ? 13.847 -6.817 2.847 1.00 95.94 329 LYS A N 1
ATOM 2602 C CA . LYS A 1 329 ? 13.777 -5.874 3.980 1.00 95.94 329 LYS A CA 1
ATOM 2603 C C . LYS A 1 329 ? 12.354 -5.567 4.458 1.00 95.94 329 LYS A C 1
ATOM 2605 O O . LYS A 1 329 ? 12.161 -5.113 5.576 1.00 95.94 329 LYS A O 1
ATOM 2610 N N . VAL A 1 330 ? 11.334 -5.771 3.623 1.00 96.44 330 VAL A N 1
ATOM 2611 C CA . VAL A 1 330 ? 9.932 -5.570 4.028 1.00 96.44 330 VAL A CA 1
ATOM 2612 C C . VAL A 1 330 ? 9.393 -6.819 4.716 1.00 96.44 330 VAL A C 1
ATOM 2614 O O . VAL A 1 330 ? 8.754 -6.722 5.770 1.00 96.44 330 VAL A O 1
ATOM 2617 N N . MET A 1 331 ? 9.635 -7.984 4.113 1.00 96.00 331 MET A N 1
ATOM 2618 C CA . MET A 1 331 ? 8.966 -9.228 4.490 1.00 96.00 331 MET A CA 1
ATOM 2619 C C . MET A 1 331 ? 9.838 -10.241 5.223 1.00 96.00 331 MET A C 1
ATOM 2621 O O . MET A 1 331 ? 9.285 -11.137 5.851 1.00 96.00 331 MET A O 1
ATOM 2625 N N . HIS A 1 332 ? 11.166 -10.116 5.184 1.00 94.31 332 HIS A N 1
ATOM 2626 C CA . HIS A 1 332 ? 12.104 -11.026 5.856 1.00 94.31 332 HIS A CA 1
ATOM 2627 C C . HIS A 1 332 ? 11.825 -12.505 5.538 1.00 94.31 332 HIS A C 1
ATOM 2629 O O . HIS A 1 332 ? 11.747 -13.349 6.431 1.00 94.31 332 HIS A O 1
ATOM 2635 N N . GLY A 1 333 ? 11.589 -12.806 4.258 1.00 93.62 333 GLY A N 1
ATOM 2636 C CA . GLY A 1 333 ? 11.253 -14.149 3.779 1.00 93.62 333 GLY A CA 1
ATOM 2637 C C . GLY A 1 333 ? 9.878 -14.682 4.205 1.00 93.62 333 GLY A C 1
ATOM 2638 O O . GLY A 1 333 ? 9.575 -15.840 3.926 1.00 93.62 333 GLY A O 1
ATOM 2639 N N . LYS A 1 334 ? 9.042 -13.883 4.881 1.00 95.44 334 LYS A N 1
ATOM 2640 C CA . LYS A 1 334 ? 7.676 -14.275 5.251 1.00 95.44 334 LYS A CA 1
ATOM 2641 C C . LYS A 1 334 ? 6.696 -14.021 4.096 1.00 95.44 334 LYS A C 1
ATOM 2643 O O . LYS A 1 334 ? 6.900 -13.084 3.323 1.00 95.44 334 LYS A O 1
ATOM 2648 N N . PRO A 1 335 ? 5.601 -14.794 4.002 1.00 96.06 335 PRO A N 1
ATOM 2649 C CA . PRO A 1 335 ? 4.547 -14.526 3.030 1.00 96.06 335 PRO A CA 1
ATOM 2650 C C . PRO A 1 335 ? 3.809 -13.224 3.355 1.00 96.06 335 PRO A C 1
ATOM 2652 O O . PRO A 1 335 ? 3.806 -12.740 4.490 1.00 96.06 335 PRO A O 1
ATOM 2655 N N . THR A 1 336 ? 3.121 -12.671 2.362 1.00 96.38 336 THR A N 1
ATOM 2656 C CA . THR A 1 336 ? 2.294 -11.470 2.498 1.00 96.38 336 THR A CA 1
ATOM 2657 C C . THR A 1 336 ? 1.106 -11.669 3.438 1.00 96.38 336 THR A C 1
ATOM 2659 O O . THR A 1 336 ? 0.571 -10.687 3.954 1.00 96.38 336 THR A O 1
ATOM 2662 N N . THR A 1 337 ? 0.663 -12.908 3.660 1.00 94.00 337 THR A N 1
ATOM 2663 C CA . THR A 1 337 ? -0.487 -13.241 4.509 1.00 94.00 337 THR A CA 1
ATOM 2664 C C . THR A 1 337 ? -0.048 -13.812 5.855 1.00 94.00 337 THR A C 1
ATOM 2666 O O . THR A 1 337 ? 0.723 -14.764 5.919 1.00 94.00 337 THR A O 1
ATOM 2669 N N . TYR A 1 338 ? -0.587 -13.270 6.950 1.00 92.50 338 TYR A N 1
ATOM 2670 C CA . TYR A 1 338 ? -0.323 -13.791 8.292 1.00 92.50 338 TYR A CA 1
ATOM 2671 C C . TYR A 1 338 ? -0.991 -15.151 8.519 1.00 92.50 338 TYR A C 1
ATOM 2673 O O . TYR A 1 338 ? -2.189 -15.305 8.270 1.00 92.50 338 TYR A O 1
ATOM 2681 N N . HIS A 1 339 ? -0.252 -16.085 9.117 1.00 90.81 339 HIS A N 1
ATOM 2682 C CA . HIS A 1 339 ? -0.799 -17.321 9.667 1.00 90.81 339 HIS A CA 1
ATOM 2683 C C . HIS A 1 339 ? -0.392 -17.473 11.144 1.00 90.81 339 HIS A C 1
ATOM 2685 O O . HIS A 1 339 ? 0.768 -17.210 11.469 1.00 90.81 339 HIS A O 1
ATOM 2691 N N . PRO A 1 340 ? -1.280 -17.945 12.046 1.00 89.56 340 PRO A N 1
ATOM 2692 C CA . PRO A 1 340 ? -0.953 -18.121 13.466 1.00 89.56 340 PRO A CA 1
ATOM 2693 C C . PRO A 1 340 ? 0.286 -18.985 13.747 1.00 89.56 340 PRO A C 1
ATOM 2695 O O . PRO A 1 340 ? 0.955 -18.782 14.754 1.00 89.56 340 PRO A O 1
ATOM 2698 N N . SER A 1 341 ? 0.637 -19.912 12.848 1.00 92.00 341 SER A N 1
ATOM 2699 C CA . SER A 1 341 ? 1.854 -20.735 12.976 1.00 92.00 341 SER A CA 1
ATOM 2700 C C . SER A 1 341 ? 3.161 -19.940 12.900 1.00 92.00 341 SER A C 1
ATOM 2702 O O . SER A 1 341 ? 4.212 -20.491 13.202 1.00 92.00 341 SER A O 1
ATOM 2704 N N . MET A 1 342 ? 3.120 -18.672 12.480 1.00 91.75 342 MET A N 1
ATOM 2705 C CA . MET A 1 342 ? 4.281 -17.775 12.475 1.00 91.75 342 MET A CA 1
ATOM 2706 C C . MET A 1 342 ? 4.561 -17.169 13.856 1.00 91.75 342 MET A C 1
ATOM 2708 O O . MET A 1 342 ? 5.537 -16.441 14.005 1.00 91.75 342 MET A O 1
ATOM 2712 N N . GLY A 1 343 ? 3.707 -17.442 14.846 1.00 90.81 343 GLY A N 1
ATOM 2713 C CA . GLY A 1 343 ? 3.794 -16.868 16.182 1.00 90.81 343 GLY A CA 1
ATOM 2714 C C . GLY A 1 343 ? 3.088 -15.513 16.309 1.00 90.81 343 GLY A C 1
ATOM 2715 O O . GLY A 1 343 ? 2.445 -15.030 15.363 1.00 90.81 343 GLY A O 1
ATOM 2716 N N . PRO A 1 344 ? 3.144 -14.901 17.502 1.00 90.31 344 PRO A N 1
ATOM 2717 C CA . PRO A 1 344 ? 2.555 -13.597 17.761 1.00 90.31 344 PRO A CA 1
ATOM 2718 C C . PRO A 1 344 ? 3.211 -12.513 16.911 1.00 90.31 344 PRO A C 1
ATOM 2720 O O . PRO A 1 344 ? 4.428 -12.385 16.847 1.00 90.31 344 PRO A O 1
ATOM 2723 N N . VAL A 1 345 ? 2.388 -11.664 16.300 1.00 87.25 345 VAL A N 1
ATOM 2724 C CA . VAL A 1 345 ? 2.872 -10.543 15.483 1.00 87.25 345 VAL A CA 1
ATOM 2725 C C . VAL A 1 345 ? 3.766 -9.584 16.290 1.00 87.25 345 VAL A C 1
ATOM 2727 O O . VAL A 1 345 ? 4.709 -9.023 15.744 1.00 87.25 345 VAL A O 1
ATOM 2730 N N . ALA A 1 346 ? 3.502 -9.434 17.592 1.00 85.94 346 ALA A N 1
ATOM 2731 C CA . ALA A 1 346 ? 4.296 -8.602 18.498 1.00 85.94 346 ALA A CA 1
ATOM 2732 C C . ALA A 1 346 ? 5.746 -9.094 18.686 1.00 85.94 346 ALA A C 1
ATOM 2734 O O . ALA A 1 346 ? 6.602 -8.310 19.077 1.00 85.94 346 ALA A O 1
ATOM 2735 N N . GLU A 1 347 ? 6.030 -10.366 18.395 1.00 87.69 347 GLU A N 1
ATOM 2736 C CA . GLU A 1 347 ? 7.362 -10.965 18.546 1.00 87.69 347 GLU A CA 1
ATOM 2737 C C . GLU A 1 347 ? 8.198 -10.885 17.255 1.00 87.69 347 GLU A C 1
ATOM 2739 O O . GLU A 1 347 ? 9.388 -11.189 17.268 1.00 87.69 347 GLU A O 1
ATOM 2744 N N . MET A 1 348 ? 7.612 -10.423 16.141 1.00 88.62 348 MET A N 1
ATOM 2745 C CA . MET A 1 348 ? 8.272 -10.314 14.830 1.00 88.62 348 MET A CA 1
ATOM 2746 C C . MET A 1 348 ? 9.104 -9.030 14.708 1.00 88.62 348 MET A C 1
ATOM 2748 O O . MET A 1 348 ? 8.882 -8.215 13.809 1.00 88.62 348 MET A O 1
ATOM 2752 N N . SER A 1 349 ? 10.030 -8.823 15.647 1.00 86.31 349 SER A N 1
ATOM 2753 C CA . SER A 1 349 ? 10.818 -7.586 15.763 1.00 86.31 349 SER A CA 1
ATOM 2754 C C . SER A 1 349 ? 11.632 -7.261 14.507 1.00 86.31 349 SER A C 1
ATOM 2756 O O . SER A 1 349 ? 11.794 -6.092 14.168 1.00 86.31 349 SER A O 1
ATOM 2758 N N . GLU A 1 350 ? 12.054 -8.272 13.747 1.00 88.50 350 GLU A N 1
ATOM 2759 C CA . GLU A 1 350 ? 12.750 -8.099 12.475 1.00 88.50 350 GLU A CA 1
ATOM 2760 C C . GLU A 1 350 ? 11.893 -7.356 11.441 1.00 88.50 350 GLU A C 1
ATOM 2762 O O . GLU A 1 350 ? 12.393 -6.491 10.732 1.00 88.50 350 GLU A O 1
ATOM 2767 N N . MET A 1 351 ? 10.578 -7.601 11.415 1.00 87.31 351 MET A N 1
ATOM 2768 C CA . MET A 1 351 ? 9.656 -6.912 10.505 1.00 87.31 351 MET A CA 1
ATOM 2769 C C . MET A 1 351 ? 9.307 -5.493 10.969 1.00 87.31 351 MET A C 1
ATOM 2771 O O . MET A 1 351 ? 8.592 -4.775 10.264 1.00 87.31 351 MET A O 1
ATOM 2775 N N . MET A 1 352 ? 9.759 -5.097 12.161 1.00 82.25 352 MET A N 1
ATOM 2776 C CA . MET A 1 352 ? 9.487 -3.787 12.750 1.00 82.25 352 MET A CA 1
ATOM 2777 C C . MET A 1 352 ? 10.574 -2.754 12.431 1.00 82.25 352 MET A C 1
ATOM 2779 O O . MET A 1 352 ? 10.507 -1.622 12.908 1.00 82.25 352 MET A O 1
ATOM 2783 N N . THR A 1 353 ? 11.545 -3.114 11.594 1.00 83.19 353 THR A N 1
ATOM 2784 C CA . THR A 1 353 ? 12.565 -2.196 11.084 1.00 83.19 353 THR A CA 1
ATOM 2785 C C . THR A 1 353 ? 12.343 -1.869 9.606 1.00 83.19 353 THR A C 1
ATOM 2787 O O . THR A 1 353 ? 11.634 -2.584 8.888 1.00 83.19 353 THR A O 1
ATOM 2790 N N . LEU A 1 354 ? 12.910 -0.740 9.175 1.00 83.44 354 LEU A N 1
ATOM 2791 C CA . LEU A 1 354 ? 13.036 -0.340 7.774 1.00 83.44 354 LEU A CA 1
ATOM 2792 C C . LEU A 1 354 ? 14.482 -0.575 7.334 1.00 83.44 354 LEU A C 1
ATOM 2794 O O . LEU A 1 354 ? 15.393 -0.221 8.109 1.00 83.44 354 LEU A O 1
#

Organism: NCBI:txid48485

Sequence (354 aa):
MLTTCRSNCFWKCVTSGCAIAFCALLLALPWLESPDCLTFSPSQTSLLQCPAFETPSTSIVIHFRLAKAAWIMADWQNAEYTLYSSPFSLYSMMARHTIQLGPTTHDATPPKSIT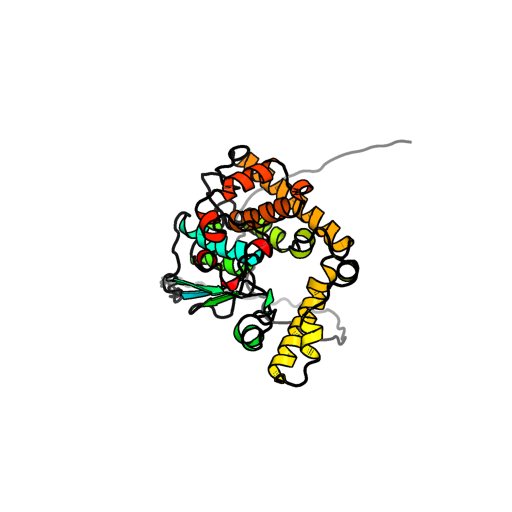LHFINHKAHENLTEDYLINVNPRGQVPAMKGNLLKETLTESRAISLHLAEKHYPAMLGGKNESIVRDLFERLHAVYGLSISNPKPTTEMTERNPSPVEKMLQRTDISPEYRAALEAKLAFHNRHNAIAFQPGVVAKHRADLKTIFEQVVDHRKRSGSYEDHDQWTFGPDIGPTIIDSHLLPFTLRCLEVGSDDLVPLELQNWAKAKEKSPSWQKVMHGKPTTYHPSMGPVAEMSEMMTL

Radius of gyration: 28.5 Å; Cα contacts (8 Å, |Δi|>4): 457; chains: 1; bounding box: 56×82×87 Å

Solvent-accessible surface area (backbone atoms only — not comparable to full-atom values): 21180 Å² total; per-residue (Å²): 135,87,82,91,84,90,83,88,88,87,83,89,87,87,84,86,83,89,90,82,90,89,89,86,88,89,90,83,85,80,96,80,83,84,90,83,90,80,89,85,85,94,84,85,89,78,91,75,89,80,81,89,82,83,88,78,95,71,91,75,81,76,76,78,72,77,76,70,74,78,65,80,70,73,64,51,55,73,27,41,36,39,37,36,30,30,83,54,38,69,45,17,40,22,34,50,26,33,65,47,45,33,71,75,39,63,83,43,43,64,50,66,41,73,43,70,41,82,42,50,68,91,79,41,47,40,69,33,55,64,33,23,75,76,61,29,53,72,45,55,60,15,30,37,43,37,83,80,47,95,60,60,33,62,37,32,66,58,45,39,50,50,43,22,75,68,23,11,53,37,27,42,36,67,98,42,28,74,58,42,50,50,55,39,54,55,58,68,71,38,58,62,65,37,62,67,48,79,76,68,50,73,60,29,37,75,43,31,82,58,80,51,66,67,58,68,71,54,86,89,62,54,74,68,44,50,54,42,46,52,53,26,45,56,50,37,60,74,54,53,16,52,32,49,21,66,69,50,28,53,49,38,54,53,53,50,34,54,52,49,54,51,49,51,53,39,11,51,76,44,69,19,53,93,40,38,90,44,34,60,59,5,79,95,51,35,60,31,58,40,52,28,43,47,42,56,52,49,48,38,29,49,76,54,72,43,43,91,60,48,55,68,70,57,50,52,27,34,62,47,45,59,71,32,72,43,44,34,54,52,44,70,86,50,73,62,67,85,54,76,92,78,52,63,76,88,72,46,60,76,57,61,50,130